Protein AF-A0A151STL1-F1 (afdb_monomer_lite)

InterPro domains:
  IPR027417 P-loop containing nucleoside triphosphate hydrolase [G3DSA:3.40.50.300] (2-167)
  IPR027417 P-loop containing nucleoside triphosphate hydrolase [SSF52540] (10-82)

Radius of gyration: 19.36 Å; chains: 1; bounding box: 41×55×45 Å

Secondary structure (DSSP, 8-state):
------TTSPPP-S-EEEEEEETTEEEEEEE-PPP---GGGHHHHHHHHHHHHHHHHHS--S-------TTSPPGGGTT--S--HHHHHHHHHHHHHHHHHHHHTTT----TT-----------TT--B-TTS-B--TTS--HHHHHHHHHHHHHHHHHHHTTS-S--HHHHHHHHH--------HHHHHHHHS--S---------

Sequence (206 aa):
MKVVTNAFEPATTSVKEVSGTIDGIMIRILDTPGLKSHMKEQAYNRKILSSVKRYMKKFPPDVILYVDRVDAQTRDLNDLPILNYEVFVAQKSYLVQQSITQAVRDLCQLSPNFMFPVALVENHPLCGKNKSGDCVLSNGLRWRSQLLALCSSLKILSDLSTVSGPQTLFDHWKHFFFQDHSQPLYHVFSSLLQSSAHLKFSANWN

Structure (mmCIF, N/CA/C/O backbone):
data_AF-A0A151STL1-F1
#
_entry.id   AF-A0A151STL1-F1
#
loop_
_atom_site.group_PDB
_atom_site.id
_atom_site.type_symbol
_atom_site.label_atom_id
_atom_site.label_alt_id
_atom_site.label_comp_id
_atom_site.label_asym_id
_atom_site.label_entity_id
_atom_site.label_seq_id
_atom_site.pdbx_PDB_ins_code
_atom_site.Cartn_x
_atom_site.Cartn_y
_atom_site.Cartn_z
_atom_site.occupancy
_atom_site.B_iso_or_equiv
_atom_site.auth_seq_id
_atom_site.auth_comp_id
_atom_site.auth_asym_id
_atom_site.auth_atom_id
_atom_site.pdbx_PDB_model_num
ATOM 1 N N . MET A 1 1 ? -8.974 -18.434 -4.856 1.00 32.41 1 MET A N 1
ATOM 2 C CA . MET A 1 1 ? -9.344 -17.654 -6.058 1.00 32.41 1 MET A CA 1
ATOM 3 C C . MET A 1 1 ? -8.337 -16.520 -6.204 1.00 32.41 1 MET A C 1
ATOM 5 O O . MET A 1 1 ? -8.239 -15.702 -5.300 1.00 32.41 1 MET A O 1
ATOM 9 N N . LYS A 1 2 ? -7.512 -16.515 -7.257 1.00 42.91 2 LYS A N 1
ATOM 10 C CA . LYS A 1 2 ? -6.578 -15.410 -7.519 1.00 42.91 2 LYS A CA 1
ATOM 11 C C . LYS A 1 2 ? -7.402 -14.273 -8.116 1.00 42.91 2 LYS A C 1
ATOM 13 O O . LYS A 1 2 ? -7.980 -14.461 -9.182 1.00 42.91 2 LYS A O 1
ATOM 18 N N . VAL A 1 3 ? -7.522 -13.146 -7.417 1.00 49.25 3 VAL A N 1
ATOM 19 C CA . VAL A 1 3 ? -8.163 -11.960 -8.000 1.00 49.25 3 VAL A CA 1
ATOM 20 C C . VAL A 1 3 ? -7.322 -11.566 -9.213 1.00 49.25 3 VAL A C 1
ATOM 22 O O . VAL A 1 3 ? -6.113 -11.368 -9.086 1.00 49.25 3 VAL A O 1
ATOM 25 N N . VAL A 1 4 ? -7.935 -11.539 -10.397 1.00 53.19 4 VAL A N 1
ATOM 26 C CA . VAL A 1 4 ? -7.275 -11.083 -11.622 1.00 53.19 4 VAL A CA 1
ATOM 27 C C . VAL A 1 4 ? -7.212 -9.563 -11.535 1.00 53.19 4 VAL A C 1
ATOM 29 O O . VAL A 1 4 ? -8.145 -8.871 -11.920 1.00 53.19 4 VAL A O 1
ATOM 32 N N . THR A 1 5 ? -6.146 -9.045 -10.930 1.00 55.50 5 THR A N 1
ATOM 33 C CA . THR A 1 5 ? -5.823 -7.619 -10.953 1.00 55.50 5 THR A CA 1
ATOM 34 C C . THR A 1 5 ? -4.729 -7.396 -11.987 1.00 55.50 5 THR A C 1
ATOM 36 O O . THR A 1 5 ? -3.713 -8.093 -12.002 1.00 55.50 5 THR A O 1
ATOM 39 N N . ASN A 1 6 ? -4.959 -6.456 -12.897 1.00 60.03 6 ASN A N 1
ATOM 40 C CA . ASN A 1 6 ? -4.014 -6.078 -13.936 1.00 60.03 6 ASN A CA 1
ATOM 41 C C . ASN A 1 6 ? -3.757 -4.568 -13.824 1.00 60.03 6 ASN A C 1
ATOM 43 O O . ASN A 1 6 ? -4.681 -3.796 -13.587 1.00 60.03 6 ASN A O 1
ATOM 47 N N . ALA A 1 7 ? -2.496 -4.156 -13.976 1.00 62.69 7 ALA A N 1
ATOM 48 C CA . ALA A 1 7 ? -2.068 -2.758 -13.893 1.00 62.69 7 ALA A CA 1
ATOM 49 C C . ALA A 1 7 ? -2.709 -1.854 -14.967 1.00 62.69 7 ALA A C 1
ATOM 51 O O . ALA A 1 7 ? -2.633 -0.634 -14.856 1.00 62.69 7 ALA A O 1
ATOM 52 N N . PHE A 1 8 ? -3.330 -2.450 -15.989 1.00 67.94 8 PHE A N 1
ATOM 53 C CA . PHE A 1 8 ? -4.018 -1.750 -17.075 1.00 67.94 8 PHE A CA 1
ATOM 54 C C . PHE A 1 8 ? -5.543 -1.672 -16.902 1.00 67.94 8 PHE A C 1
ATOM 56 O O . PHE A 1 8 ? -6.214 -1.085 -17.747 1.00 67.94 8 PHE A O 1
ATOM 63 N N . GLU A 1 9 ? -6.099 -2.248 -15.832 1.00 70.69 9 GLU A N 1
ATOM 64 C CA . GLU A 1 9 ? -7.527 -2.103 -15.535 1.00 70.69 9 GLU A CA 1
ATOM 65 C C . GLU A 1 9 ? -7.835 -0.696 -14.998 1.00 70.69 9 GLU A C 1
ATOM 67 O O . GLU A 1 9 ? -6.974 -0.065 -14.373 1.00 70.69 9 GLU A O 1
ATOM 72 N N . PRO A 1 10 ? -9.063 -0.183 -15.205 1.00 73.50 10 PRO A N 1
ATOM 73 C CA . PRO A 1 10 ? -9.468 1.109 -14.670 1.00 73.50 10 PRO A CA 1
ATOM 74 C C . PRO A 1 10 ? -9.272 1.192 -13.154 1.00 73.50 10 PRO A C 1
ATOM 76 O O . PRO A 1 10 ? -9.579 0.253 -12.417 1.00 73.50 10 PRO A O 1
ATOM 79 N N . ALA A 1 11 ? -8.810 2.353 -12.684 1.00 80.88 11 ALA A N 1
ATOM 80 C CA . ALA A 1 11 ? -8.638 2.612 -11.261 1.00 80.88 11 ALA A CA 1
ATOM 81 C C . ALA A 1 11 ? -9.946 2.406 -10.482 1.00 80.88 11 ALA A C 1
ATOM 83 O O . ALA A 1 11 ? -11.044 2.683 -10.974 1.00 80.88 11 ALA A O 1
ATOM 84 N N . THR A 1 12 ? -9.819 1.976 -9.229 1.00 84.12 12 THR A N 1
ATOM 85 C CA . THR A 1 12 ? -10.953 1.782 -8.327 1.00 84.12 12 THR A CA 1
ATOM 86 C C . THR A 1 12 ? -11.768 3.071 -8.189 1.00 84.12 12 THR A C 1
ATOM 88 O O . THR A 1 12 ? -11.247 4.125 -7.835 1.00 84.12 12 THR A O 1
ATOM 91 N N . THR A 1 13 ? -13.071 2.999 -8.480 1.00 86.00 13 THR A N 1
ATOM 92 C CA . THR A 1 13 ? -13.990 4.158 -8.494 1.00 86.00 13 THR A CA 1
ATOM 93 C C . THR A 1 13 ? -14.847 4.280 -7.234 1.00 86.00 13 THR A C 1
ATOM 95 O O . THR A 1 13 ? -15.442 5.327 -6.977 1.00 86.00 13 THR A O 1
ATOM 98 N N . SER A 1 14 ? -14.893 3.232 -6.411 1.00 87.38 14 SER A N 1
ATOM 99 C CA . SER A 1 14 ? -15.619 3.188 -5.140 1.00 87.38 14 SER A CA 1
ATOM 100 C C . SER A 1 14 ? -14.830 2.407 -4.098 1.00 87.38 14 SER A C 1
ATOM 102 O O . SER A 1 14 ? -14.102 1.488 -4.451 1.00 87.38 14 SER A O 1
ATOM 104 N N . VAL A 1 15 ? -15.024 2.712 -2.815 1.00 89.81 15 VAL A N 1
ATOM 105 C CA . VAL A 1 15 ? -14.420 1.929 -1.727 1.00 89.81 15 VAL A CA 1
ATOM 106 C C . VAL A 1 15 ? -14.958 0.493 -1.761 1.00 89.81 15 VAL A C 1
ATOM 108 O O . VAL A 1 15 ? -16.178 0.308 -1.786 1.00 89.81 15 VAL A O 1
ATOM 111 N N . LYS A 1 16 ? -14.067 -0.502 -1.781 1.00 89.25 16 LYS A N 1
ATOM 112 C CA . LYS A 1 16 ? -14.397 -1.933 -1.862 1.00 89.25 16 LYS A CA 1
ATOM 113 C C . LYS A 1 16 ? -13.639 -2.712 -0.796 1.00 89.25 16 LYS A C 1
ATOM 115 O O . LYS A 1 16 ? -12.459 -2.480 -0.574 1.00 89.25 16 LYS A O 1
ATOM 120 N N . GLU A 1 17 ? -14.314 -3.662 -0.168 1.00 89.19 17 GLU A N 1
ATOM 121 C CA . GLU A 1 17 ? -13.669 -4.646 0.697 1.00 89.19 17 GLU A CA 1
ATOM 122 C C . GLU A 1 17 ? -13.327 -5.889 -0.131 1.00 89.19 17 GLU A C 1
ATOM 124 O O . GLU A 1 17 ? -14.179 -6.424 -0.842 1.00 89.19 17 GLU A O 1
ATOM 129 N N . VAL A 1 18 ? -12.082 -6.344 -0.034 1.00 89.19 18 VAL A N 1
ATOM 130 C CA . VAL A 1 18 ? -11.604 -7.596 -0.621 1.00 89.19 18 VAL A CA 1
ATOM 131 C C . VAL A 1 18 ? -11.055 -8.454 0.504 1.00 89.19 18 VAL A C 1
ATOM 133 O O . VAL A 1 18 ? -10.194 -8.013 1.260 1.00 89.19 18 VAL A O 1
ATOM 136 N N . SER A 1 19 ? -11.536 -9.685 0.617 1.00 89.94 19 SER A N 1
ATOM 137 C CA . SER A 1 19 ? -11.092 -10.630 1.635 1.00 89.94 19 SER A CA 1
ATOM 138 C C . SER A 1 19 ? -10.542 -11.905 1.005 1.00 89.94 19 SER A C 1
ATOM 140 O O . SER A 1 19 ? -10.922 -12.299 -0.100 1.00 89.94 19 SER A O 1
ATOM 142 N N . GLY A 1 20 ? -9.604 -12.545 1.693 1.00 88.31 20 GLY A N 1
ATOM 143 C CA . GLY A 1 20 ? -9.008 -13.802 1.262 1.00 88.31 20 GLY A CA 1
ATOM 144 C C . GLY A 1 20 ? -8.118 -14.398 2.340 1.00 88.31 20 GLY A C 1
ATOM 145 O O . GLY A 1 20 ? -7.807 -13.741 3.327 1.00 88.31 20 GLY A O 1
ATOM 146 N N . THR A 1 21 ? -7.697 -15.642 2.141 1.00 86.00 21 THR A N 1
ATOM 147 C CA . THR A 1 21 ? -6.810 -16.343 3.074 1.00 86.00 21 THR A CA 1
ATOM 148 C C . THR A 1 21 ? -5.481 -16.640 2.391 1.00 86.00 21 THR A C 1
ATOM 150 O O . THR A 1 21 ? -5.470 -17.177 1.282 1.00 86.00 21 THR A O 1
ATOM 153 N N . ILE A 1 22 ? -4.371 -16.298 3.044 1.00 79.38 22 ILE A N 1
ATOM 154 C CA . ILE A 1 22 ? -3.001 -16.613 2.614 1.00 79.38 22 ILE A CA 1
ATOM 155 C C . ILE A 1 22 ? -2.345 -17.398 3.746 1.00 79.38 22 ILE A C 1
ATOM 157 O O . ILE A 1 22 ? -2.282 -16.898 4.862 1.00 79.38 22 ILE A O 1
ATOM 161 N N . ASP A 1 23 ? -1.909 -18.631 3.483 1.00 74.38 23 ASP A N 1
ATOM 162 C CA . ASP A 1 23 ? -1.238 -19.500 4.466 1.00 74.38 23 ASP A CA 1
ATOM 163 C C . ASP A 1 23 ? -1.989 -19.621 5.810 1.00 74.38 23 ASP A C 1
ATOM 165 O O . ASP A 1 23 ? -1.409 -19.567 6.891 1.00 74.38 23 ASP A O 1
ATOM 169 N N . GLY A 1 24 ? -3.322 -19.743 5.742 1.00 79.06 24 GLY A N 1
ATOM 170 C CA . GLY A 1 24 ? -4.205 -19.825 6.915 1.00 79.06 24 GLY A CA 1
ATOM 171 C C . GLY A 1 24 ? -4.537 -18.478 7.573 1.00 79.06 24 GLY A C 1
ATOM 172 O O . GLY A 1 24 ? -5.367 -18.430 8.477 1.00 79.06 24 GLY A O 1
ATOM 173 N N . ILE A 1 25 ? -3.957 -17.376 7.098 1.00 76.75 25 ILE A N 1
ATOM 174 C CA . ILE A 1 25 ? -4.180 -16.023 7.613 1.00 76.75 25 ILE A CA 1
ATOM 175 C C . ILE A 1 25 ? -5.284 -15.352 6.802 1.00 76.75 25 ILE A C 1
ATOM 177 O O . ILE A 1 25 ? -5.132 -15.130 5.601 1.00 76.75 25 ILE A O 1
ATOM 181 N N . MET A 1 26 ? -6.391 -15.001 7.458 1.00 86.12 26 MET A N 1
ATOM 182 C CA . MET A 1 26 ? -7.442 -14.192 6.842 1.00 86.12 26 MET A CA 1
ATOM 183 C C . MET A 1 26 ? -6.971 -12.740 6.714 1.00 86.12 26 MET A C 1
ATOM 185 O O . MET A 1 26 ? -6.663 -12.080 7.705 1.00 86.12 26 MET A O 1
ATOM 189 N N . ILE A 1 27 ? -6.970 -12.233 5.488 1.00 89.31 27 ILE A N 1
ATOM 190 C CA . ILE A 1 27 ? -6.612 -10.863 5.142 1.00 89.31 27 ILE A CA 1
ATOM 191 C C . ILE A 1 27 ? -7.845 -10.173 4.576 1.00 89.31 27 ILE A C 1
ATOM 193 O O . ILE A 1 27 ? -8.551 -10.719 3.726 1.00 89.31 27 ILE A O 1
ATOM 197 N N . ARG A 1 28 ? -8.089 -8.949 5.042 1.00 90.75 28 ARG A N 1
ATOM 198 C CA . ARG A 1 28 ? -9.106 -8.044 4.507 1.00 90.75 28 ARG A CA 1
ATOM 199 C C . ARG A 1 28 ? -8.425 -6.754 4.081 1.00 90.75 28 ARG A C 1
ATOM 201 O O . ARG A 1 28 ? -7.688 -6.159 4.860 1.00 90.75 28 ARG A O 1
ATOM 208 N N . ILE A 1 29 ? -8.662 -6.347 2.845 1.00 91.44 29 ILE A N 1
ATOM 209 C CA . ILE A 1 29 ? -8.113 -5.144 2.231 1.00 91.44 29 ILE A CA 1
ATOM 210 C C . ILE A 1 29 ? -9.283 -4.228 1.906 1.00 91.44 29 ILE A C 1
ATOM 212 O O . ILE A 1 29 ? -10.219 -4.623 1.211 1.00 91.44 29 ILE A O 1
ATOM 216 N N . LEU A 1 30 ? -9.215 -2.997 2.402 1.00 92.00 30 LEU A N 1
ATOM 217 C CA . LEU A 1 30 ? -10.102 -1.929 1.972 1.00 92.00 30 LEU A CA 1
ATOM 218 C C . LEU A 1 30 ? -9.436 -1.203 0.802 1.00 92.00 30 LEU A C 1
ATOM 220 O O . LEU A 1 30 ? -8.559 -0.368 1.005 1.00 92.00 30 LEU A O 1
ATOM 224 N N . ASP A 1 31 ? -9.836 -1.545 -0.416 1.00 91.12 31 ASP A N 1
ATOM 225 C CA . ASP A 1 31 ? -9.381 -0.861 -1.619 1.00 91.12 31 ASP A CA 1
ATOM 226 C C . ASP A 1 31 ? -10.156 0.451 -1.805 1.00 91.12 31 ASP A C 1
ATOM 228 O O . ASP A 1 31 ? -11.375 0.516 -1.596 1.00 91.12 31 ASP A O 1
ATOM 232 N N . THR A 1 32 ? -9.451 1.522 -2.166 1.00 92.50 32 THR A N 1
ATOM 233 C CA . THR A 1 32 ? -9.999 2.884 -2.180 1.00 92.50 32 THR A CA 1
ATOM 234 C C . THR A 1 32 ? -9.652 3.617 -3.471 1.00 92.50 32 THR A C 1
ATOM 236 O O . THR A 1 32 ? -8.552 3.448 -3.995 1.00 92.50 32 THR A O 1
ATOM 239 N N . PRO A 1 33 ? -10.550 4.479 -3.981 1.00 92.75 33 PRO A N 1
ATOM 240 C CA . PRO A 1 33 ? -10.209 5.378 -5.074 1.00 92.75 33 PRO A CA 1
ATOM 241 C C . PRO A 1 33 ? -9.069 6.317 -4.699 1.00 92.75 33 PRO A C 1
ATOM 243 O O . PRO A 1 33 ? -9.032 6.842 -3.584 1.00 92.75 33 PRO A O 1
ATOM 246 N N . GLY A 1 34 ? -8.197 6.597 -5.667 1.00 89.81 34 GLY A N 1
ATOM 247 C CA . GLY A 1 34 ? -7.134 7.580 -5.501 1.00 89.81 34 GLY A CA 1
ATOM 248 C C . GLY A 1 34 ? -7.687 8.959 -5.134 1.00 89.81 34 GLY A C 1
ATOM 249 O O . GLY A 1 34 ? -8.682 9.428 -5.702 1.00 89.81 34 GLY A O 1
ATOM 250 N N . LEU A 1 35 ? -7.024 9.614 -4.182 1.00 90.94 35 LEU A N 1
ATOM 251 C CA . LEU A 1 35 ? -7.249 11.025 -3.890 1.00 90.94 35 LEU A CA 1
ATOM 252 C C . LEU A 1 35 ? -6.628 11.880 -4.992 1.00 90.94 35 LEU A C 1
ATOM 254 O O . LEU A 1 35 ? -5.612 11.520 -5.585 1.00 90.94 35 LEU A O 1
ATOM 258 N N . LYS A 1 36 ? -7.236 13.032 -5.256 1.00 89.75 36 LYS A N 1
ATOM 259 C CA . LYS A 1 36 ? -6.784 13.945 -6.303 1.00 89.75 36 LYS A CA 1
ATOM 260 C C . LYS A 1 36 ? -6.056 15.150 -5.719 1.00 89.75 36 LYS A C 1
ATOM 262 O O . LYS A 1 36 ? -6.428 15.646 -4.660 1.00 89.75 36 LYS A O 1
ATOM 267 N N . SER A 1 37 ? -5.027 15.639 -6.404 1.00 82.12 37 SER A N 1
ATOM 268 C CA . SER A 1 37 ? -4.162 16.717 -5.902 1.00 82.12 37 SER A CA 1
ATOM 269 C C . SER A 1 37 ? -4.735 18.127 -6.098 1.00 82.12 37 SER A C 1
ATOM 271 O O . SER A 1 37 ? -4.319 19.060 -5.415 1.00 82.12 37 SER A O 1
ATOM 273 N N . HIS A 1 38 ? -5.693 18.312 -7.012 1.00 80.69 38 HIS A N 1
ATOM 274 C CA . HIS A 1 38 ? -6.209 19.637 -7.350 1.00 80.69 38 HIS A CA 1
ATOM 275 C C . HIS A 1 38 ? -7.183 20.187 -6.300 1.00 80.69 38 HIS A C 1
ATOM 277 O O . HIS A 1 38 ? -8.149 19.533 -5.910 1.00 80.69 38 HIS A O 1
ATOM 283 N N . MET A 1 39 ? -7.007 21.463 -5.937 1.00 73.12 39 MET A N 1
ATOM 284 C CA . MET A 1 39 ? -7.886 22.177 -4.995 1.00 73.12 39 MET A CA 1
ATOM 285 C C . MET A 1 39 ? -9.361 22.179 -5.426 1.00 73.12 39 MET A C 1
ATOM 287 O O . MET A 1 39 ? -10.255 22.063 -4.591 1.00 73.12 39 MET A O 1
ATOM 291 N N . LYS A 1 40 ? -9.633 22.227 -6.738 1.00 79.12 40 LYS A N 1
ATOM 292 C CA . LYS A 1 40 ? -11.001 22.169 -7.288 1.00 79.12 40 LYS A CA 1
ATOM 293 C C . LYS A 1 40 ? -11.690 20.815 -7.067 1.00 79.12 40 LYS A C 1
ATOM 295 O O . LYS A 1 40 ? -12.906 20.720 -7.185 1.00 79.12 40 LYS A O 1
ATOM 300 N N . GLU A 1 41 ? -10.940 19.776 -6.711 1.00 88.75 41 GLU A N 1
ATOM 301 C CA . GLU A 1 41 ? -11.443 18.414 -6.513 1.00 88.75 41 GLU A CA 1
ATOM 302 C C . GLU A 1 41 ? -11.589 18.055 -5.027 1.00 88.75 41 GLU A C 1
ATOM 304 O O . GLU A 1 41 ? -11.860 16.907 -4.670 1.00 88.75 41 GLU A O 1
ATOM 309 N N . GLN A 1 42 ? -11.488 19.042 -4.132 1.00 89.12 42 GLN A N 1
ATOM 310 C CA . GLN A 1 42 ? -11.615 18.814 -2.694 1.00 89.12 42 GLN A CA 1
ATOM 311 C C . GLN A 1 42 ? -12.975 18.204 -2.315 1.00 89.12 42 GLN A C 1
ATOM 313 O O . GLN A 1 42 ? -13.037 17.365 -1.418 1.00 89.12 42 GLN A O 1
ATOM 318 N N . ALA A 1 43 ? -14.058 18.563 -3.014 1.00 92.56 43 ALA A N 1
ATOM 319 C CA . ALA A 1 43 ? -15.376 17.958 -2.803 1.00 92.56 43 ALA A CA 1
ATOM 320 C C . ALA A 1 43 ? -15.377 16.450 -3.115 1.00 92.56 43 ALA A C 1
ATOM 322 O O . ALA A 1 43 ? -15.931 15.658 -2.348 1.00 92.56 43 ALA A O 1
ATOM 323 N N . TYR A 1 44 ? -14.698 16.044 -4.194 1.00 92.44 44 TYR A N 1
ATOM 324 C CA . TYR A 1 44 ? -14.501 14.637 -4.541 1.00 92.44 44 TYR A CA 1
ATOM 325 C C . TYR A 1 44 ? -13.706 13.918 -3.443 1.00 92.44 44 TYR A C 1
ATOM 327 O O . TYR A 1 44 ? -14.185 12.924 -2.896 1.00 92.44 44 TYR A O 1
ATOM 335 N N . ASN A 1 45 ? -12.561 14.470 -3.029 1.00 92.62 45 ASN A N 1
ATOM 336 C CA . ASN A 1 45 ? -11.735 13.878 -1.971 1.00 92.62 45 ASN A CA 1
ATOM 337 C C . ASN A 1 45 ? -12.498 13.736 -0.650 1.00 92.62 45 ASN A C 1
ATOM 339 O O . ASN A 1 45 ? -12.446 12.684 -0.017 1.00 92.62 45 ASN A O 1
ATOM 343 N N . ARG A 1 46 ? -13.264 14.758 -0.244 1.00 93.25 46 ARG A N 1
ATOM 344 C CA . ARG A 1 46 ? -14.096 14.707 0.970 1.00 93.25 46 ARG A CA 1
ATOM 345 C C . ARG A 1 46 ? -15.134 13.591 0.902 1.00 93.25 46 ARG A C 1
ATOM 347 O O . ARG A 1 46 ? -15.356 12.916 1.908 1.00 93.25 46 ARG A O 1
ATOM 354 N N . LYS A 1 47 ? -15.748 13.366 -0.265 1.00 93.94 47 LYS A N 1
ATOM 355 C CA . LYS A 1 47 ? -16.696 12.263 -0.474 1.00 93.94 47 LYS A CA 1
ATOM 356 C C . LYS A 1 47 ? -16.012 10.903 -0.314 1.00 93.94 47 LYS A C 1
ATOM 358 O O . LYS A 1 47 ? -16.539 10.055 0.406 1.00 93.94 47 LYS A O 1
ATOM 363 N N . ILE A 1 48 ? -14.836 10.715 -0.919 1.00 93.50 48 ILE A N 1
ATOM 364 C CA . ILE A 1 48 ? -14.052 9.476 -0.785 1.00 93.50 48 ILE A CA 1
ATOM 365 C C . ILE A 1 48 ? -13.655 9.241 0.676 1.00 93.50 48 ILE A C 1
ATOM 367 O O . ILE A 1 48 ? -14.002 8.204 1.238 1.00 93.50 48 ILE A O 1
ATOM 371 N N . LEU A 1 49 ? -13.035 10.226 1.329 1.00 93.25 49 LEU A N 1
ATOM 372 C CA . LEU A 1 49 ? -12.606 10.131 2.729 1.00 93.25 49 LEU A CA 1
ATOM 373 C C . LEU A 1 49 ? -13.777 9.859 3.686 1.00 93.25 49 LEU A C 1
ATOM 375 O O . LEU A 1 49 ? -13.641 9.074 4.622 1.00 93.25 49 LEU A O 1
ATOM 379 N N . SER A 1 50 ? -14.952 10.444 3.435 1.00 93.00 50 SER A N 1
ATOM 380 C CA . SER A 1 50 ? -16.160 10.169 4.229 1.00 93.00 50 SER A CA 1
ATOM 381 C C . SER A 1 50 ? -16.642 8.723 4.071 1.00 93.00 50 SER A C 1
ATOM 383 O O . SER A 1 50 ? -17.088 8.112 5.045 1.00 93.00 50 SER A O 1
ATOM 385 N N . SER A 1 51 ? -16.537 8.160 2.862 1.00 93.19 51 SER A N 1
ATOM 386 C CA . SER A 1 51 ? -16.827 6.746 2.606 1.00 93.19 51 SER A CA 1
ATOM 387 C C . SER A 1 51 ? -15.828 5.846 3.328 1.00 93.19 51 SER A C 1
ATOM 389 O O . SER A 1 51 ? -16.242 4.948 4.058 1.00 93.19 51 SER A O 1
ATOM 391 N N . VAL A 1 52 ? -14.527 6.119 3.194 1.00 91.81 52 VAL A N 1
ATOM 392 C CA . VAL A 1 52 ? -13.458 5.369 3.875 1.00 91.81 52 VAL A CA 1
ATOM 393 C C . VAL A 1 52 ? -13.671 5.381 5.388 1.00 91.81 52 VAL A C 1
ATOM 395 O O . VAL A 1 52 ? -13.724 4.320 6.004 1.00 91.81 52 VAL A O 1
ATOM 398 N N . LYS A 1 53 ? -13.932 6.552 5.983 1.00 90.31 53 LYS A N 1
ATOM 399 C CA . LYS A 1 53 ? -14.212 6.688 7.421 1.00 90.31 53 LYS A CA 1
ATOM 400 C C . LYS A 1 53 ? -15.398 5.831 7.875 1.00 90.31 53 LYS A C 1
ATOM 402 O O . LYS A 1 53 ? -15.368 5.280 8.970 1.00 90.31 53 LYS A O 1
ATOM 407 N N . ARG A 1 54 ? -16.451 5.704 7.058 1.00 90.69 54 ARG A N 1
ATOM 408 C CA . ARG A 1 54 ? -17.607 4.846 7.372 1.00 90.69 54 ARG A CA 1
ATOM 409 C C . ARG A 1 54 ? -17.219 3.368 7.418 1.00 90.69 54 ARG A C 1
ATOM 411 O O . ARG A 1 54 ? -17.660 2.671 8.326 1.00 90.69 54 ARG A O 1
ATOM 418 N N . TYR A 1 55 ? -16.39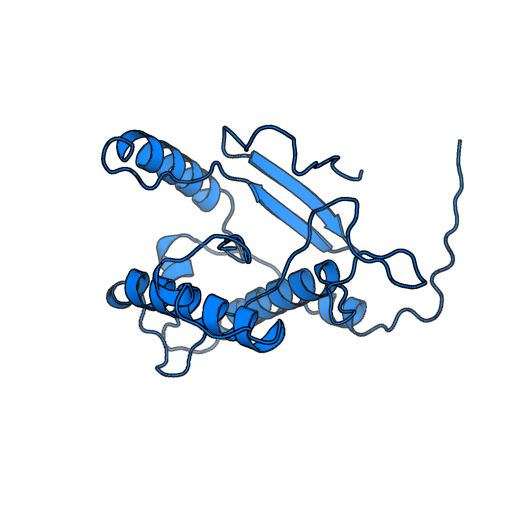7 2.911 6.475 1.00 87.69 55 TYR A N 1
ATOM 419 C CA . TYR A 1 55 ? -15.881 1.540 6.479 1.00 87.69 55 TYR A CA 1
ATOM 420 C C . TYR A 1 55 ? -14.956 1.289 7.667 1.00 87.69 55 TYR A C 1
ATOM 422 O O . TYR A 1 55 ? -15.161 0.309 8.371 1.00 87.69 55 TYR A O 1
ATOM 430 N N . MET A 1 56 ? -14.027 2.207 7.951 1.00 86.38 56 MET A N 1
ATOM 431 C CA . MET A 1 56 ? -13.108 2.092 9.092 1.00 86.38 56 MET A CA 1
ATOM 432 C C . MET A 1 56 ? -13.837 1.991 10.438 1.00 86.38 56 MET A C 1
ATOM 434 O O . MET A 1 56 ? -13.384 1.278 11.322 1.00 86.38 56 MET A O 1
ATOM 438 N N . LYS A 1 57 ? -14.996 2.652 10.587 1.00 84.81 57 LYS A N 1
ATOM 439 C CA . LYS A 1 57 ? -15.843 2.509 11.785 1.00 84.81 57 LYS A CA 1
ATOM 440 C C . LYS A 1 57 ? -16.444 1.111 11.938 1.00 84.81 57 LYS A C 1
ATOM 442 O O . LYS A 1 57 ? -16.636 0.657 13.057 1.00 84.81 57 LYS A O 1
ATOM 447 N N . LYS A 1 58 ? -16.809 0.462 10.828 1.00 84.00 58 LYS A N 1
ATOM 448 C CA . LYS A 1 58 ? -17.380 -0.894 10.836 1.00 84.00 58 LYS A CA 1
ATOM 449 C C . LYS A 1 58 ? -16.288 -1.952 10.988 1.00 84.00 58 LYS A C 1
ATOM 451 O O . LYS A 1 58 ? -16.496 -2.964 11.647 1.00 84.00 58 LYS A O 1
ATOM 456 N N . PHE A 1 59 ? -15.149 -1.713 10.352 1.00 78.94 59 PHE A N 1
ATOM 457 C CA . PHE A 1 59 ? -14.003 -2.604 10.327 1.00 78.94 59 PHE A CA 1
ATOM 458 C C . PHE A 1 59 ? -12.737 -1.794 10.592 1.00 78.94 59 PHE A C 1
ATOM 460 O O . PHE A 1 59 ? -12.183 -1.225 9.650 1.00 78.94 59 PHE A O 1
ATOM 467 N N . PRO A 1 60 ? -12.293 -1.739 11.855 1.00 82.81 60 PRO A N 1
ATOM 468 C CA . PRO A 1 60 ? -11.013 -1.166 12.235 1.00 82.81 60 PRO A CA 1
ATOM 469 C C . PRO A 1 60 ? -9.822 -1.683 11.403 1.00 82.81 60 PRO A C 1
ATOM 471 O O . PRO A 1 60 ? -9.538 -2.879 11.491 1.00 82.81 60 PRO A O 1
ATOM 474 N N . PRO A 1 61 ? -9.114 -0.870 10.581 1.00 86.69 61 PRO A N 1
ATOM 475 C CA . PRO A 1 61 ? -7.867 -1.326 9.976 1.00 86.69 61 PRO A CA 1
ATOM 476 C C . PRO A 1 61 ? -6.761 -1.585 10.997 1.00 86.69 61 PRO A C 1
ATOM 478 O O . PRO A 1 61 ? -6.415 -0.718 11.791 1.00 86.69 61 PRO A O 1
ATOM 481 N N . ASP A 1 62 ? -6.132 -2.752 10.873 1.00 86.00 62 ASP A N 1
ATOM 482 C CA . ASP A 1 62 ? -4.911 -3.094 11.607 1.00 86.00 62 ASP A CA 1
ATOM 483 C C . ASP A 1 62 ? -3.687 -2.308 11.097 1.00 86.00 62 ASP A C 1
ATOM 485 O O . ASP A 1 62 ? -2.795 -1.943 11.858 1.00 86.00 62 ASP A O 1
ATOM 489 N N . VAL A 1 63 ? -3.626 -2.072 9.782 1.00 88.62 63 VAL A N 1
ATOM 490 C CA . VAL A 1 63 ? -2.515 -1.410 9.086 1.00 88.62 63 VAL A CA 1
ATOM 491 C C . VAL A 1 63 ? -3.084 -0.513 7.989 1.00 88.62 63 VAL A C 1
ATOM 493 O O . VAL A 1 63 ? -4.016 -0.900 7.283 1.00 88.62 63 VAL A O 1
ATOM 496 N N . ILE A 1 64 ? -2.502 0.675 7.819 1.00 90.38 64 ILE A N 1
ATOM 497 C CA . ILE A 1 64 ? -2.792 1.579 6.701 1.00 90.38 64 ILE A CA 1
ATOM 498 C C . ILE A 1 64 ? -1.588 1.581 5.763 1.00 90.38 64 ILE A C 1
ATOM 500 O O . ILE A 1 64 ? -0.463 1.831 6.192 1.00 90.38 64 ILE A O 1
ATOM 504 N N . LEU A 1 65 ? -1.830 1.317 4.480 1.00 93.31 65 LEU A N 1
ATOM 505 C CA . LEU A 1 65 ? -0.806 1.356 3.443 1.00 93.31 65 LEU A CA 1
ATOM 506 C C . LEU A 1 65 ? -0.919 2.668 2.668 1.00 93.31 65 LEU A C 1
ATOM 508 O O . LEU A 1 65 ? -1.914 2.908 1.986 1.00 93.31 65 LEU A O 1
ATOM 512 N N . TYR A 1 66 ? 0.113 3.502 2.760 1.00 92.25 66 TYR A N 1
ATOM 513 C CA . TYR A 1 66 ? 0.314 4.600 1.822 1.00 92.25 66 TYR A CA 1
ATOM 514 C C . TYR A 1 66 ? 1.095 4.071 0.617 1.00 92.25 66 TYR A C 1
ATOM 516 O O . TYR A 1 66 ? 2.146 3.453 0.788 1.00 92.25 66 TYR A O 1
ATOM 524 N N . VAL A 1 67 ? 0.575 4.285 -0.590 1.00 92.56 67 VAL A N 1
ATOM 525 C CA . VAL A 1 67 ? 1.163 3.761 -1.828 1.00 92.56 67 VAL A CA 1
ATOM 526 C C . VAL A 1 67 ? 1.544 4.921 -2.730 1.00 92.56 67 VAL A C 1
ATOM 528 O O . VAL A 1 67 ? 0.708 5.768 -3.038 1.00 92.56 67 VAL A O 1
ATOM 531 N N . ASP A 1 68 ? 2.792 4.915 -3.186 1.00 90.75 68 ASP A N 1
ATOM 532 C CA . ASP A 1 68 ? 3.300 5.847 -4.185 1.00 90.75 68 ASP A CA 1
ATOM 533 C C . ASP A 1 68 ? 4.155 5.095 -5.214 1.00 90.75 68 ASP A C 1
ATOM 535 O O . ASP A 1 68 ? 4.649 3.989 -4.970 1.00 90.75 68 ASP A O 1
ATOM 539 N N . ARG A 1 69 ? 4.305 5.681 -6.396 1.00 90.00 69 ARG A N 1
ATOM 540 C CA . ARG A 1 69 ? 5.077 5.122 -7.499 1.00 90.00 69 ARG A CA 1
ATOM 541 C C . ARG A 1 69 ? 6.551 5.439 -7.329 1.00 90.00 69 ARG A C 1
ATOM 543 O O . ARG A 1 69 ? 6.939 6.604 -7.330 1.00 90.00 69 ARG A O 1
ATOM 550 N N . VAL A 1 70 ? 7.394 4.408 -7.315 1.00 87.88 70 VAL A N 1
ATOM 551 C CA . VAL A 1 70 ? 8.860 4.556 -7.255 1.00 87.88 70 VAL A CA 1
ATOM 552 C C . VAL A 1 70 ? 9.439 5.307 -8.460 1.00 87.88 70 VAL A C 1
ATOM 554 O O . VAL A 1 70 ? 10.455 5.978 -8.337 1.00 87.88 70 VAL A O 1
ATOM 557 N N . ASP A 1 71 ? 8.753 5.316 -9.597 1.00 85.50 71 ASP A N 1
ATOM 558 C CA . ASP A 1 71 ? 9.175 5.959 -10.846 1.00 85.50 71 ASP A CA 1
ATOM 559 C C . ASP A 1 71 ? 8.466 7.295 -11.140 1.00 85.50 71 ASP A C 1
ATOM 561 O O . ASP A 1 71 ? 8.743 7.934 -12.152 1.00 85.50 71 ASP A O 1
ATOM 565 N N . ALA A 1 72 ? 7.576 7.766 -10.255 1.00 81.69 72 ALA A N 1
ATOM 566 C CA . ALA A 1 72 ? 7.018 9.114 -10.372 1.00 81.69 72 ALA A CA 1
ATOM 567 C C . ALA A 1 72 ? 8.125 10.183 -10.314 1.00 81.69 72 ALA A C 1
ATOM 569 O O . ALA A 1 72 ? 8.931 10.198 -9.380 1.00 81.69 72 ALA A O 1
ATOM 570 N N . GLN A 1 73 ? 8.152 11.088 -11.294 1.00 66.31 73 GLN A N 1
ATOM 571 C CA . GLN A 1 73 ? 9.097 12.202 -11.307 1.00 66.31 73 GLN A CA 1
ATOM 572 C C . GLN A 1 73 ? 8.775 13.179 -10.174 1.00 66.31 73 GLN A C 1
ATOM 574 O O . GLN A 1 73 ? 7.709 13.795 -10.146 1.00 66.31 73 GLN A O 1
ATOM 579 N N . THR A 1 74 ? 9.718 13.348 -9.257 1.00 63.19 74 THR A N 1
ATOM 580 C CA . THR A 1 74 ? 9.704 14.406 -8.247 1.00 63.19 74 THR A CA 1
ATOM 581 C C . THR A 1 74 ? 10.688 15.478 -8.682 1.00 63.19 74 THR A C 1
ATOM 583 O O . THR A 1 74 ? 11.842 15.164 -8.965 1.00 63.19 74 THR A O 1
ATOM 586 N N . ARG A 1 75 ? 10.239 16.740 -8.731 1.00 61.28 75 ARG A N 1
ATOM 587 C CA . ARG A 1 75 ? 11.060 17.880 -9.181 1.00 61.28 75 ARG A CA 1
ATOM 588 C C . ARG A 1 75 ? 12.406 17.963 -8.451 1.00 61.28 75 ARG A C 1
ATOM 590 O O . ARG A 1 75 ? 13.393 18.311 -9.080 1.00 61.28 75 ARG A O 1
ATOM 597 N N . ASP A 1 76 ? 12.439 17.535 -7.191 1.00 60.84 76 ASP A N 1
ATOM 598 C CA . ASP A 1 76 ? 13.613 17.591 -6.313 1.00 60.84 76 ASP A CA 1
ATOM 599 C C . ASP A 1 76 ? 14.675 16.508 -6.591 1.00 60.84 76 ASP A C 1
ATOM 601 O O . ASP A 1 76 ? 15.790 16.610 -6.090 1.00 60.84 76 ASP A O 1
ATOM 605 N N . LEU A 1 77 ? 14.360 15.465 -7.378 1.00 59.84 77 LEU A N 1
ATOM 606 C CA . LEU A 1 77 ? 15.316 14.401 -7.739 1.00 59.84 77 LEU A CA 1
ATOM 607 C C . LEU A 1 77 ? 15.883 14.557 -9.163 1.00 59.84 77 LEU A C 1
ATOM 609 O O . LEU A 1 77 ? 16.744 13.776 -9.561 1.00 59.84 77 LEU A O 1
ATOM 613 N N . ASN A 1 78 ? 15.405 15.538 -9.937 1.00 58.84 78 ASN A N 1
ATOM 614 C CA . ASN A 1 78 ? 15.789 15.712 -11.343 1.00 58.84 78 ASN A CA 1
ATOM 615 C C . ASN A 1 78 ? 17.235 16.206 -11.531 1.00 58.84 78 ASN A C 1
ATOM 617 O O . ASN A 1 78 ? 17.787 16.037 -12.614 1.00 58.84 78 ASN A O 1
ATOM 621 N N . ASP A 1 79 ? 17.847 16.763 -10.483 1.00 59.31 79 ASP A N 1
ATOM 622 C CA . ASP A 1 79 ? 19.215 17.300 -10.505 1.00 59.31 79 ASP A CA 1
ATOM 623 C C . ASP A 1 79 ? 20.262 16.309 -9.962 1.00 59.31 79 ASP A C 1
ATOM 625 O O . ASP A 1 79 ? 21.424 16.663 -9.747 1.00 59.31 79 ASP A O 1
ATOM 629 N N . LEU A 1 80 ? 19.868 15.057 -9.707 1.00 59.84 80 LEU A N 1
ATOM 630 C CA . LEU A 1 80 ? 20.772 14.050 -9.162 1.00 59.84 80 LEU A CA 1
ATOM 631 C C . LEU A 1 80 ? 21.568 13.341 -10.272 1.00 59.84 80 LEU A C 1
ATOM 633 O O . LEU A 1 80 ? 21.019 13.036 -11.333 1.00 59.84 80 LEU A O 1
ATOM 637 N N . PRO A 1 81 ? 22.859 13.032 -10.033 1.00 61.91 81 PRO A N 1
ATOM 638 C CA . PRO A 1 81 ? 23.665 12.222 -10.946 1.00 61.91 81 PRO A CA 1
ATOM 639 C C . PRO A 1 81 ? 23.042 10.832 -11.149 1.00 61.91 81 PRO A C 1
ATOM 641 O O . PRO A 1 81 ? 22.132 10.445 -10.426 1.00 61.91 81 PRO A O 1
ATOM 644 N N . ILE A 1 82 ? 23.539 10.048 -12.112 1.00 62.25 82 ILE A N 1
ATOM 645 C CA . ILE A 1 82 ? 23.106 8.652 -12.306 1.00 62.25 82 ILE A CA 1
ATOM 646 C C . ILE A 1 82 ? 23.358 7.872 -11.004 1.00 62.25 82 ILE A C 1
ATOM 648 O O . ILE A 1 82 ? 24.482 7.462 -10.716 1.00 62.25 82 ILE A O 1
ATOM 652 N N . LEU A 1 83 ? 22.317 7.712 -10.188 1.00 69.56 83 LEU A N 1
ATOM 653 C CA . LEU A 1 83 ? 22.379 7.007 -8.915 1.00 69.56 83 LEU A CA 1
ATOM 654 C C . LEU A 1 83 ? 22.192 5.510 -9.141 1.00 69.56 83 LEU A C 1
ATOM 656 O O . LEU A 1 83 ? 21.443 5.084 -10.023 1.00 69.56 83 LEU A O 1
ATOM 660 N N . ASN A 1 84 ? 22.840 4.698 -8.302 1.00 83.94 84 ASN A N 1
ATOM 661 C CA . ASN A 1 84 ? 22.482 3.288 -8.232 1.00 83.94 84 ASN A CA 1
ATOM 662 C C . ASN A 1 84 ? 21.014 3.158 -7.759 1.00 83.94 84 ASN A C 1
ATOM 664 O O . ASN A 1 84 ? 20.473 4.044 -7.088 1.00 83.94 84 ASN A O 1
ATOM 668 N N . TYR A 1 85 ? 20.367 2.046 -8.110 1.00 83.94 85 TYR A N 1
ATOM 669 C CA . TYR A 1 85 ? 18.954 1.819 -7.792 1.00 83.94 85 TYR A CA 1
ATOM 670 C C . TYR A 1 85 ? 18.650 1.912 -6.286 1.00 83.94 85 TYR A C 1
ATOM 672 O O . TYR A 1 85 ? 17.615 2.448 -5.899 1.00 83.94 85 TYR A O 1
ATOM 680 N N . GLU A 1 86 ? 19.552 1.428 -5.431 1.00 84.44 86 GLU A N 1
ATOM 681 C CA . GLU A 1 86 ? 19.360 1.416 -3.977 1.00 84.44 86 GLU A CA 1
ATOM 682 C C . GLU A 1 86 ? 19.372 2.826 -3.378 1.00 84.44 86 GLU A C 1
ATOM 684 O O . GLU A 1 86 ? 18.506 3.159 -2.572 1.00 84.44 86 GLU A O 1
ATOM 689 N N . VAL A 1 87 ? 20.303 3.678 -3.810 1.00 86.12 87 VAL A N 1
ATOM 690 C CA . VAL A 1 87 ? 20.409 5.075 -3.376 1.00 86.12 87 VAL A CA 1
ATOM 691 C C . VAL A 1 87 ? 19.203 5.868 -3.868 1.00 86.12 87 VAL A C 1
ATOM 693 O O . VAL A 1 87 ? 18.621 6.624 -3.092 1.00 86.12 87 VAL A O 1
ATOM 696 N N . PHE A 1 88 ? 18.774 5.645 -5.114 1.00 86.81 88 PHE A N 1
ATOM 697 C CA . PHE A 1 88 ? 17.556 6.255 -5.649 1.00 86.81 88 PHE A CA 1
ATOM 698 C C . PHE A 1 88 ? 16.321 5.882 -4.815 1.00 86.81 88 PHE A C 1
ATOM 700 O O . PHE A 1 88 ? 15.565 6.757 -4.387 1.00 86.81 88 PHE A O 1
ATOM 707 N N . VAL A 1 89 ? 16.136 4.589 -4.527 1.00 87.75 89 VAL A N 1
ATOM 708 C CA . VAL A 1 89 ? 15.035 4.113 -3.680 1.00 87.75 89 VAL A CA 1
ATOM 709 C C . VAL A 1 89 ? 15.116 4.717 -2.281 1.00 87.75 89 VAL A C 1
ATOM 711 O O . VAL A 1 89 ? 14.092 5.167 -1.766 1.00 87.75 89 VAL A O 1
ATOM 714 N N . ALA A 1 90 ? 16.297 4.739 -1.663 1.00 87.88 90 ALA A N 1
ATOM 715 C CA . ALA A 1 90 ? 16.484 5.262 -0.314 1.00 87.88 90 ALA A CA 1
ATOM 716 C C . ALA A 1 90 ? 16.121 6.751 -0.231 1.00 87.88 90 ALA A C 1
ATOM 718 O O . ALA A 1 90 ? 15.349 7.148 0.640 1.00 87.88 90 ALA A O 1
ATOM 719 N N . GLN A 1 91 ? 16.607 7.565 -1.171 1.00 87.69 91 GLN A N 1
ATOM 720 C CA . GLN A 1 91 ? 16.300 8.995 -1.226 1.00 87.69 91 GLN A CA 1
ATOM 721 C C . GLN A 1 91 ? 14.815 9.252 -1.469 1.00 87.69 91 GLN A C 1
ATOM 723 O O . GLN A 1 91 ? 14.196 10.042 -0.757 1.00 87.69 91 GLN A O 1
ATOM 728 N N . LYS A 1 92 ? 14.213 8.550 -2.432 1.00 88.38 92 LYS A N 1
ATOM 729 C CA . LYS A 1 92 ? 12.787 8.705 -2.717 1.00 88.38 92 LYS A CA 1
ATOM 730 C C . LYS A 1 92 ? 11.915 8.298 -1.530 1.00 88.38 92 LYS A C 1
ATOM 732 O O . LYS A 1 92 ? 10.977 9.010 -1.178 1.00 88.38 92 LYS A O 1
ATOM 737 N N . SER A 1 93 ? 12.260 7.187 -0.885 1.00 90.19 93 SER A N 1
ATOM 738 C CA . SER A 1 93 ? 11.594 6.721 0.334 1.00 90.19 93 SER A CA 1
ATOM 739 C C . SER A 1 93 ? 11.690 7.766 1.440 1.00 90.19 93 SER A C 1
ATOM 741 O O . SER A 1 93 ? 10.677 8.095 2.053 1.00 90.19 93 SER A O 1
ATOM 743 N N . TYR A 1 94 ? 12.878 8.345 1.633 1.00 89.88 94 TYR A N 1
ATOM 744 C CA . TYR A 1 94 ? 13.117 9.384 2.629 1.00 89.88 94 TYR A CA 1
ATOM 745 C C . TYR A 1 94 ? 12.237 10.619 2.405 1.00 89.88 94 TYR A C 1
ATOM 747 O O . TYR A 1 94 ? 11.597 11.086 3.345 1.00 89.88 94 TYR A O 1
ATOM 755 N N . LEU A 1 95 ? 12.127 11.116 1.170 1.00 89.88 95 LEU A N 1
ATOM 756 C CA . LEU A 1 95 ? 11.287 12.281 0.859 1.00 89.88 95 LEU A CA 1
ATOM 757 C C . LEU A 1 95 ? 9.800 12.029 1.145 1.00 89.88 95 LEU A C 1
ATOM 759 O O . LEU A 1 95 ? 9.119 12.887 1.716 1.00 89.88 95 LEU A O 1
ATOM 763 N N . VAL A 1 96 ? 9.293 10.843 0.798 1.00 90.56 96 VAL A N 1
ATOM 764 C CA . VAL A 1 96 ? 7.909 10.450 1.105 1.00 90.56 96 VAL A CA 1
ATOM 765 C C . VAL A 1 96 ? 7.709 10.329 2.616 1.00 90.56 96 VAL A C 1
ATOM 767 O O . VAL A 1 96 ? 6.765 10.9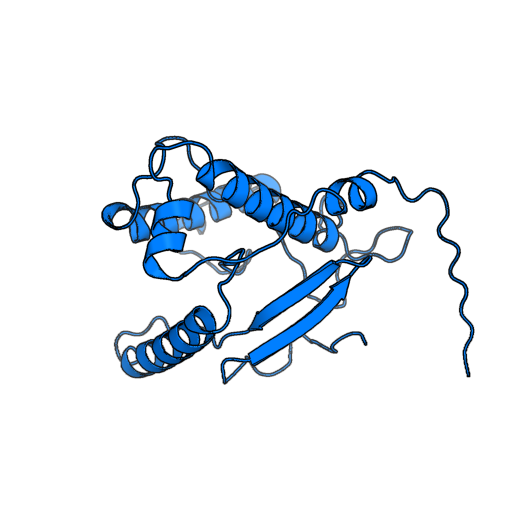03 3.155 1.00 90.56 96 VAL A O 1
ATOM 770 N N . GLN A 1 97 ? 8.616 9.652 3.325 1.00 90.00 97 GLN A N 1
ATOM 771 C CA . GLN A 1 97 ? 8.562 9.520 4.785 1.00 90.00 97 GLN A CA 1
ATOM 772 C C . GLN A 1 97 ? 8.566 10.889 5.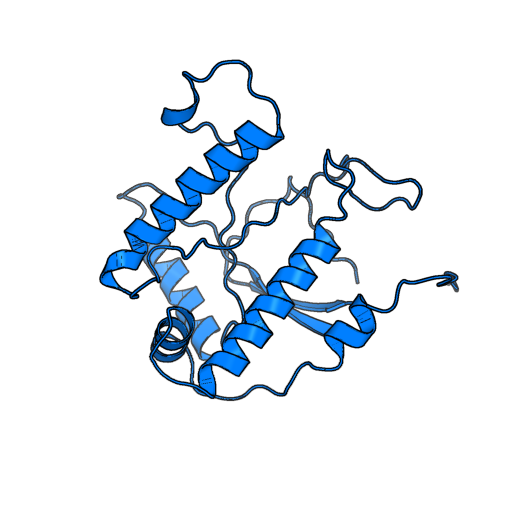477 1.00 90.00 97 GLN A C 1
ATOM 774 O O . GLN A 1 97 ? 7.742 11.117 6.357 1.00 90.00 97 GLN A O 1
ATOM 779 N N . GLN A 1 98 ? 9.434 11.816 5.058 1.00 88.31 98 GLN A N 1
ATOM 780 C CA . GLN A 1 98 ? 9.480 13.183 5.591 1.00 88.31 98 GLN A CA 1
ATOM 781 C C . GLN A 1 98 ? 8.181 13.944 5.321 1.00 88.31 98 GLN A C 1
ATOM 783 O O . GLN A 1 98 ? 7.666 14.612 6.217 1.00 88.31 98 GLN A O 1
ATOM 788 N N . SER A 1 99 ? 7.614 13.800 4.122 1.00 89.38 99 SER A N 1
ATOM 789 C CA . SER A 1 99 ? 6.340 14.430 3.763 1.00 89.38 99 SER A CA 1
ATOM 790 C C . SER A 1 99 ? 5.192 13.922 4.638 1.00 89.38 99 SER A C 1
ATOM 792 O O . SER A 1 99 ? 4.396 14.718 5.138 1.00 89.38 99 SER A O 1
ATOM 794 N N . ILE A 1 100 ? 5.130 12.609 4.881 1.00 88.44 100 ILE A N 1
ATOM 795 C CA . ILE A 1 100 ? 4.140 11.999 5.779 1.00 88.44 100 ILE A CA 1
ATOM 796 C C . ILE A 1 100 ? 4.358 12.497 7.210 1.00 88.44 100 ILE A C 1
ATOM 798 O O . ILE A 1 100 ? 3.411 12.982 7.825 1.00 88.44 100 ILE A O 1
ATOM 802 N N . THR A 1 101 ? 5.592 12.443 7.722 1.00 86.81 101 THR A N 1
ATOM 803 C CA . THR A 1 101 ? 5.945 12.926 9.067 1.00 86.81 101 THR A CA 1
ATOM 804 C C . THR A 1 101 ? 5.547 14.385 9.259 1.00 86.81 101 THR A C 1
ATOM 806 O O . THR A 1 101 ? 4.970 14.729 10.286 1.00 86.81 101 THR A O 1
ATOM 809 N N . GLN A 1 102 ? 5.803 15.244 8.272 1.00 87.38 102 GLN A N 1
ATOM 810 C CA . GLN A 1 102 ? 5.403 16.647 8.317 1.00 87.38 102 GLN A CA 1
ATOM 811 C C . GLN A 1 102 ? 3.878 16.803 8.340 1.00 87.38 102 GLN A C 1
ATOM 813 O O . GLN A 1 102 ? 3.368 17.611 9.111 1.00 87.38 102 GLN A O 1
ATOM 818 N N . ALA A 1 103 ? 3.150 16.024 7.535 1.00 87.12 103 ALA A N 1
ATOM 819 C CA . ALA A 1 103 ? 1.691 16.089 7.458 1.00 87.12 103 ALA A CA 1
ATOM 820 C C . ALA A 1 103 ? 0.990 15.608 8.740 1.00 87.12 103 ALA A C 1
ATOM 822 O O . ALA A 1 103 ? -0.110 16.068 9.042 1.00 87.12 103 ALA A O 1
ATOM 823 N N . VAL A 1 104 ? 1.608 14.693 9.494 1.00 82.62 104 VAL A N 1
ATOM 824 C CA . VAL A 1 104 ? 1.045 14.159 10.747 1.00 82.62 104 VAL A CA 1
ATOM 825 C C . VAL A 1 104 ? 1.664 14.765 12.005 1.00 82.62 104 VAL A C 1
ATOM 827 O O . VAL A 1 104 ? 1.268 14.385 13.105 1.00 82.62 104 VAL A O 1
ATOM 830 N N . ARG A 1 105 ? 2.606 15.708 11.868 1.00 81.00 105 ARG A N 1
ATOM 831 C CA . ARG A 1 105 ? 3.380 16.276 12.985 1.00 81.00 105 ARG A CA 1
ATOM 832 C C . ARG A 1 105 ? 2.498 16.869 14.084 1.00 81.00 105 ARG A C 1
ATOM 834 O O . ARG A 1 105 ? 2.784 16.672 15.259 1.00 81.00 105 ARG A O 1
ATOM 841 N N . ASP A 1 106 ? 1.420 17.542 13.695 1.00 77.62 106 ASP A N 1
ATOM 842 C CA . ASP A 1 106 ? 0.482 18.175 14.632 1.00 77.62 106 ASP A CA 1
ATOM 843 C C . ASP A 1 106 ? -0.576 17.194 15.165 1.00 77.62 106 ASP A C 1
ATOM 845 O O . ASP A 1 106 ? -1.322 17.513 16.088 1.00 77.62 106 ASP A O 1
ATOM 849 N N . LEU A 1 107 ? -0.660 15.997 14.577 1.00 73.06 107 LEU A N 1
ATOM 850 C CA . LEU A 1 107 ? -1.649 14.974 14.914 1.00 73.06 107 LEU A CA 1
ATOM 851 C C . LEU A 1 107 ? -1.084 13.903 15.849 1.00 73.06 107 LEU A C 1
ATOM 853 O O . LEU A 1 107 ? -1.831 13.330 16.640 1.00 73.06 107 LEU A O 1
ATOM 857 N N . CYS A 1 108 ? 0.208 13.583 15.739 1.00 69.19 108 CYS A N 1
ATOM 858 C CA . CYS A 1 108 ? 0.846 12.518 16.507 1.00 69.19 108 CYS A CA 1
ATOM 859 C C . CYS A 1 108 ? 2.289 12.889 16.866 1.00 69.19 108 CYS A C 1
ATOM 861 O O . CYS A 1 108 ? 3.085 13.230 15.992 1.00 69.19 108 CYS A O 1
ATOM 863 N N . GLN A 1 109 ? 2.652 12.732 18.142 1.00 69.44 109 GLN A N 1
ATOM 864 C CA . GLN A 1 109 ? 4.046 12.834 18.573 1.00 69.44 109 GLN A CA 1
ATOM 865 C C . GLN A 1 109 ? 4.803 11.585 18.122 1.00 69.44 109 GLN A C 1
ATOM 867 O O . GLN A 1 109 ? 4.625 10.487 18.647 1.00 69.44 109 GLN A O 1
ATOM 872 N N . LEU A 1 110 ? 5.633 11.762 17.102 1.00 71.06 110 LEU A N 1
ATOM 873 C CA . LEU A 1 110 ? 6.562 10.751 16.626 1.00 71.06 110 LEU A CA 1
ATOM 874 C C . LEU A 1 110 ? 7.886 10.870 17.375 1.00 71.06 110 LEU A C 1
ATOM 876 O O . LEU A 1 110 ? 8.374 11.976 17.604 1.00 71.06 110 LEU A O 1
ATOM 880 N N . SER A 1 111 ? 8.489 9.728 17.722 1.00 72.50 111 SER A N 1
ATOM 881 C CA . SER A 1 111 ? 9.881 9.721 18.181 1.00 72.50 111 SER A CA 1
ATOM 882 C C . SER A 1 111 ? 10.761 10.392 17.117 1.00 72.50 111 SER A C 1
ATOM 884 O O . SER A 1 111 ? 10.552 10.139 15.928 1.00 72.50 111 SER A O 1
ATOM 886 N N . PRO A 1 112 ? 11.757 11.209 17.504 1.00 69.62 112 PRO A N 1
ATOM 887 C CA . PRO A 1 112 ? 12.625 11.909 16.554 1.00 69.62 112 PRO A CA 1
ATOM 888 C C . PRO A 1 112 ? 13.372 10.965 15.598 1.00 69.62 112 PRO A C 1
ATOM 890 O O . PRO A 1 112 ? 13.741 11.377 14.504 1.00 69.62 112 PRO A O 1
ATOM 893 N N . ASN A 1 113 ? 13.542 9.695 15.980 1.00 70.75 113 ASN A N 1
ATOM 894 C CA . ASN A 1 113 ? 14.198 8.667 15.168 1.00 70.75 113 ASN A CA 1
ATOM 895 C C . ASN A 1 113 ? 13.206 7.705 14.490 1.00 70.75 113 ASN A C 1
ATOM 897 O O . ASN A 1 113 ? 13.615 6.681 13.944 1.00 70.75 113 ASN A O 1
ATOM 901 N N . PHE A 1 114 ? 11.900 7.975 14.560 1.00 78.81 114 PHE A N 1
ATOM 902 C CA . PHE A 1 114 ? 10.906 7.128 13.916 1.00 78.81 114 PHE A CA 1
ATOM 903 C C . PHE A 1 114 ? 10.927 7.328 12.398 1.00 78.81 114 PHE A C 1
ATOM 905 O O . PHE A 1 114 ? 10.798 8.444 11.898 1.00 78.81 114 PHE A O 1
ATOM 912 N N . MET A 1 115 ? 11.010 6.222 11.663 1.00 76.31 115 MET A N 1
ATOM 913 C CA . MET A 1 115 ? 10.796 6.185 10.220 1.00 76.31 115 MET A CA 1
ATOM 914 C C . MET A 1 115 ? 9.654 5.228 9.906 1.00 76.31 115 MET A C 1
ATOM 916 O O . MET A 1 115 ? 9.637 4.093 10.384 1.00 76.31 115 MET A O 1
ATOM 920 N N . PHE A 1 116 ? 8.719 5.667 9.061 1.00 85.62 116 PHE A N 1
ATOM 921 C CA . PHE A 1 116 ? 7.685 4.780 8.536 1.00 85.62 116 PHE A CA 1
ATOM 922 C C . PHE A 1 116 ? 8.344 3.646 7.748 1.00 85.62 116 PHE A C 1
ATOM 924 O O . PHE A 1 116 ? 9.162 3.929 6.873 1.00 85.62 116 PHE A O 1
ATOM 931 N N . PRO A 1 117 ? 8.023 2.374 8.012 1.00 91.12 117 PRO A N 1
ATOM 932 C CA . PRO A 1 117 ? 8.632 1.291 7.264 1.00 91.12 117 PRO A CA 1
ATOM 933 C C . PRO A 1 117 ? 8.178 1.323 5.803 1.00 91.12 117 PRO A C 1
ATOM 935 O O . PRO A 1 117 ? 7.035 1.660 5.496 1.00 91.12 117 PRO A O 1
ATOM 938 N N . VAL A 1 118 ? 9.088 0.955 4.903 1.00 91.38 118 VAL A N 1
ATOM 939 C CA . VAL A 1 118 ? 8.870 0.991 3.454 1.00 91.38 118 VAL A CA 1
ATOM 940 C C . VAL A 1 118 ? 9.014 -0.411 2.883 1.00 91.38 118 VAL A C 1
ATOM 942 O O . VAL A 1 118 ? 9.942 -1.142 3.224 1.00 91.38 118 VAL A O 1
ATOM 945 N N . ALA A 1 119 ? 8.101 -0.764 1.983 1.00 91.75 119 ALA A N 1
ATOM 946 C CA . ALA A 1 119 ? 8.165 -1.977 1.186 1.00 91.75 119 ALA A CA 1
ATOM 947 C C . ALA A 1 119 ? 8.068 -1.611 -0.298 1.00 91.75 119 ALA A C 1
ATOM 949 O O . ALA A 1 119 ? 7.184 -0.858 -0.706 1.00 91.75 119 ALA A O 1
ATOM 950 N N . LEU A 1 120 ? 8.973 -2.161 -1.106 1.00 92.31 120 LEU A N 1
ATOM 951 C CA . LEU A 1 120 ? 8.907 -2.054 -2.559 1.00 92.31 120 LEU A CA 1
ATOM 952 C C . LEU A 1 120 ? 7.949 -3.104 -3.114 1.00 92.31 120 LEU A C 1
ATOM 954 O O . LEU A 1 120 ? 7.935 -4.242 -2.651 1.00 92.31 120 LEU A O 1
ATOM 958 N N . VAL A 1 121 ? 7.172 -2.730 -4.126 1.00 92.06 121 VAL A N 1
ATOM 959 C CA . VAL A 1 121 ? 6.151 -3.585 -4.736 1.00 92.06 121 VAL A CA 1
ATOM 960 C C . VAL A 1 121 ? 6.283 -3.529 -6.252 1.00 92.06 121 VAL A C 1
ATOM 962 O O . VAL A 1 121 ? 6.453 -2.453 -6.816 1.00 92.06 121 VAL A O 1
ATOM 965 N N . GLU A 1 122 ? 6.163 -4.688 -6.904 1.00 90.19 122 GLU A N 1
ATOM 966 C CA . GLU A 1 122 ? 6.119 -4.803 -8.364 1.00 90.19 122 GLU A CA 1
ATOM 967 C C . GLU A 1 122 ? 4.892 -5.618 -8.792 1.00 90.19 122 GLU A C 1
ATOM 969 O O . GLU A 1 122 ? 4.816 -6.834 -8.571 1.00 90.19 122 GLU A O 1
ATOM 974 N N . ASN A 1 123 ? 3.927 -4.930 -9.399 1.00 88.25 123 ASN A N 1
ATOM 975 C CA . ASN A 1 123 ? 2.649 -5.496 -9.829 1.00 88.25 123 ASN A CA 1
ATOM 976 C C . ASN A 1 123 ? 2.633 -5.880 -11.313 1.00 88.25 123 ASN A C 1
ATOM 978 O O . ASN A 1 123 ? 1.690 -6.542 -11.751 1.00 88.25 123 ASN A O 1
ATOM 982 N N . HIS A 1 124 ? 3.646 -5.493 -12.089 1.00 84.25 124 HIS A N 1
ATOM 983 C CA . HIS A 1 124 ? 3.699 -5.773 -13.514 1.00 84.25 124 HIS A CA 1
ATOM 984 C C . HIS A 1 124 ? 3.771 -7.292 -13.776 1.00 84.25 124 HIS A C 1
ATOM 986 O O . HIS A 1 124 ? 4.547 -8.001 -13.128 1.00 84.25 124 HIS A O 1
ATOM 992 N N . PRO A 1 125 ? 3.007 -7.835 -14.745 1.00 82.88 125 PRO A N 1
ATOM 993 C CA . PRO A 1 125 ? 3.008 -9.273 -15.040 1.00 82.88 125 PRO A CA 1
ATOM 994 C C . PRO A 1 125 ? 4.365 -9.793 -15.542 1.00 82.88 125 PRO A C 1
ATOM 996 O O . PRO A 1 125 ? 4.656 -10.982 -15.401 1.00 82.88 125 PRO A O 1
ATOM 999 N N . LEU A 1 126 ? 5.201 -8.901 -16.088 1.00 85.56 126 LEU A N 1
ATOM 1000 C CA . LEU A 1 126 ? 6.588 -9.176 -16.493 1.00 85.56 126 LEU A CA 1
ATOM 1001 C C . LEU A 1 126 ? 7.613 -8.895 -15.379 1.00 85.56 126 LEU A C 1
ATOM 1003 O O . LEU A 1 126 ? 8.776 -8.642 -15.680 1.00 85.56 126 LEU A O 1
ATOM 1007 N N . CYS A 1 127 ? 7.194 -8.903 -14.109 1.00 88.06 127 CYS A N 1
ATOM 1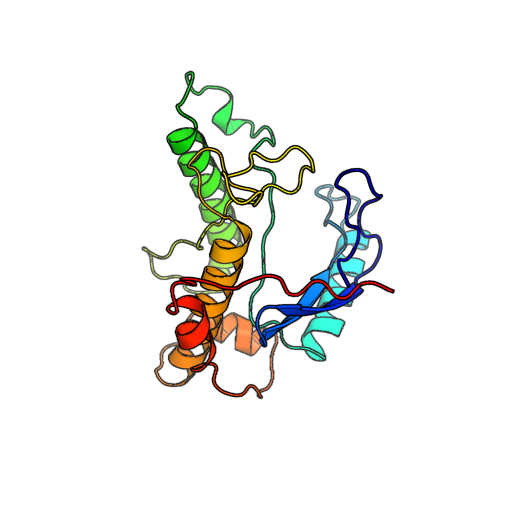008 C CA . CYS A 1 127 ? 8.099 -8.854 -12.959 1.00 88.06 127 CYS A CA 1
ATOM 1009 C C . CYS A 1 127 ? 9.271 -9.843 -13.138 1.00 88.06 127 CYS A C 1
ATOM 1011 O O . CYS A 1 127 ? 9.095 -10.933 -13.697 1.00 88.06 127 CYS A O 1
ATOM 1013 N N . GLY A 1 128 ? 10.454 -9.500 -12.619 1.00 89.25 128 GLY A N 1
ATOM 1014 C CA . GLY A 1 128 ? 11.558 -10.456 -12.535 1.00 89.25 128 GLY A CA 1
ATOM 1015 C C . GLY A 1 128 ? 11.117 -11.693 -11.753 1.00 89.25 128 GLY A C 1
ATOM 1016 O O . GLY A 1 128 ? 10.411 -11.563 -10.754 1.00 89.25 128 GLY A O 1
ATOM 1017 N N . LYS A 1 129 ? 11.486 -12.894 -12.209 1.00 90.50 129 LYS A N 1
ATOM 1018 C CA . LYS A 1 129 ? 11.113 -14.151 -11.544 1.00 90.50 129 LYS A CA 1
ATOM 1019 C C . LYS A 1 129 ? 12.338 -14.913 -11.065 1.00 90.50 129 LYS A C 1
ATOM 1021 O O . LYS A 1 129 ? 13.340 -14.985 -11.771 1.00 90.50 129 LYS A O 1
ATOM 1026 N N . ASN A 1 130 ? 12.252 -15.496 -9.871 1.00 86.88 130 ASN A N 1
ATOM 1027 C CA . ASN A 1 130 ? 13.271 -16.426 -9.384 1.00 86.88 130 ASN A CA 1
ATOM 1028 C C . ASN A 1 130 ? 13.142 -17.805 -10.071 1.00 86.88 130 ASN A C 1
ATOM 1030 O O . ASN A 1 130 ? 12.211 -18.052 -10.839 1.00 86.88 130 ASN A O 1
ATOM 1034 N N . LYS A 1 131 ? 14.054 -18.738 -9.758 1.00 90.06 131 LYS A N 1
ATOM 1035 C CA . LYS A 1 131 ? 14.022 -20.122 -10.282 1.00 90.06 131 LYS A CA 1
ATOM 1036 C C . LYS A 1 131 ? 12.730 -20.880 -9.937 1.00 90.06 131 LYS A C 1
ATOM 1038 O O . LYS A 1 131 ? 12.371 -21.813 -10.644 1.00 90.06 131 LYS A O 1
ATOM 1043 N N . SER A 1 132 ? 12.042 -20.471 -8.874 1.00 86.44 132 SER A N 1
ATOM 1044 C CA . SER A 1 132 ? 10.765 -21.037 -8.426 1.00 86.44 132 SER A CA 1
ATOM 1045 C C . SER A 1 132 ? 9.546 -20.402 -9.115 1.00 86.44 132 SER A C 1
ATOM 1047 O O . SER A 1 132 ? 8.421 -20.826 -8.869 1.00 86.44 132 SER A O 1
ATOM 1049 N N . GLY A 1 133 ? 9.743 -19.394 -9.974 1.00 86.00 133 GLY A N 1
ATOM 1050 C CA . GLY A 1 133 ? 8.679 -18.690 -10.695 1.00 86.00 133 GLY A CA 1
ATOM 1051 C C . GLY A 1 133 ? 8.015 -17.540 -9.927 1.00 86.00 133 GLY A C 1
ATOM 1052 O O . GLY A 1 133 ? 7.069 -16.938 -10.442 1.00 86.00 133 GLY A O 1
ATOM 1053 N N . ASP A 1 134 ? 8.495 -17.198 -8.730 1.00 82.94 134 ASP A N 1
ATOM 1054 C CA . ASP A 1 134 ? 7.951 -16.096 -7.931 1.00 82.94 134 ASP A CA 1
ATOM 1055 C C . ASP A 1 134 ? 8.409 -14.740 -8.458 1.00 82.94 134 ASP A C 1
ATOM 1057 O O . ASP A 1 134 ? 9.595 -14.572 -8.739 1.00 82.94 134 ASP A O 1
ATOM 1061 N N . CYS A 1 135 ? 7.510 -13.747 -8.482 1.00 83.50 135 CYS A N 1
ATOM 1062 C CA . CYS A 1 135 ? 7.914 -12.354 -8.687 1.00 83.50 135 CYS A CA 1
ATOM 1063 C C . CYS A 1 135 ? 8.888 -11.911 -7.587 1.00 83.50 135 CYS A C 1
ATOM 1065 O O . CYS A 1 135 ? 8.560 -11.976 -6.396 1.00 83.50 135 CYS A O 1
ATOM 1067 N N . VAL A 1 136 ? 10.031 -11.385 -8.004 1.00 87.25 136 VAL A N 1
ATOM 1068 C CA . VAL A 1 136 ? 11.074 -10.813 -7.160 1.00 87.25 136 VAL A CA 1
ATOM 1069 C C . VAL A 1 136 ? 11.422 -9.401 -7.614 1.00 87.25 136 VAL A C 1
ATOM 1071 O O . VAL A 1 136 ? 11.226 -9.032 -8.772 1.00 87.25 136 VAL A O 1
ATOM 1074 N N . LEU A 1 137 ? 11.922 -8.605 -6.676 1.00 87.94 137 LEU A N 1
ATOM 1075 C CA . LEU A 1 137 ? 12.499 -7.292 -6.950 1.00 87.94 137 LEU A CA 1
ATOM 1076 C C . LEU A 1 137 ? 13.880 -7.437 -7.608 1.00 87.94 137 LEU A C 1
ATOM 1078 O O . LEU A 1 137 ? 14.432 -8.536 -7.690 1.00 87.94 137 LEU A O 1
ATOM 1082 N N . SER A 1 138 ? 14.465 -6.318 -8.038 1.00 85.00 138 SER A N 1
ATOM 1083 C CA . SER A 1 138 ? 15.804 -6.267 -8.648 1.00 85.00 138 SER A CA 1
ATOM 1084 C C . SER A 1 138 ? 16.907 -6.865 -7.763 1.00 85.00 138 SER A C 1
ATOM 1086 O O . SER A 1 138 ? 17.857 -7.444 -8.276 1.00 85.00 138 SER A O 1
ATOM 1088 N N . ASN A 1 139 ? 16.752 -6.795 -6.440 1.00 79.56 139 ASN A N 1
ATOM 1089 C CA . ASN A 1 139 ? 17.651 -7.402 -5.452 1.00 79.56 139 ASN A CA 1
ATOM 1090 C C . ASN A 1 139 ? 17.339 -8.885 -5.142 1.00 79.56 139 ASN A C 1
ATOM 1092 O O . ASN A 1 139 ? 17.905 -9.457 -4.214 1.00 79.56 139 ASN A O 1
ATOM 1096 N N . GLY A 1 140 ? 16.415 -9.515 -5.875 1.00 83.12 140 GLY A N 1
ATOM 1097 C CA . GLY A 1 140 ? 16.028 -10.917 -5.696 1.00 83.12 140 GLY A CA 1
ATOM 1098 C C . GLY A 1 140 ? 15.030 -11.177 -4.561 1.00 83.12 140 GLY A C 1
ATOM 1099 O O . GLY A 1 140 ? 14.642 -12.327 -4.343 1.00 83.12 140 GLY A O 1
ATOM 1100 N N . LEU A 1 141 ? 14.573 -10.142 -3.849 1.00 84.12 141 LEU A N 1
ATOM 1101 C CA . LEU A 1 141 ? 13.650 -10.299 -2.726 1.00 84.12 141 LEU A CA 1
ATOM 1102 C C . LEU A 1 141 ? 12.204 -10.563 -3.180 1.00 84.12 141 LEU A C 1
ATOM 1104 O O . LEU A 1 141 ? 11.688 -9.929 -4.102 1.00 84.12 141 LEU A O 1
ATOM 1108 N N . ARG A 1 142 ? 11.518 -11.484 -2.485 1.00 86.06 142 ARG A N 1
ATOM 1109 C CA . ARG A 1 142 ? 10.095 -11.814 -2.699 1.00 86.06 142 ARG A CA 1
ATOM 1110 C C . ARG A 1 142 ? 9.201 -10.782 -2.007 1.00 86.06 142 ARG A C 1
ATOM 1112 O O . ARG A 1 142 ? 8.794 -10.972 -0.859 1.00 86.06 142 ARG A O 1
ATOM 1119 N N . TRP A 1 143 ? 8.866 -9.704 -2.713 1.00 85.31 143 TRP A N 1
ATOM 1120 C CA . TRP A 1 143 ? 8.173 -8.550 -2.125 1.00 85.31 143 TRP A CA 1
ATOM 1121 C C . TRP A 1 143 ? 6.835 -8.873 -1.446 1.00 85.31 143 TRP A C 1
ATOM 1123 O O . TRP A 1 143 ? 6.500 -8.262 -0.438 1.00 85.31 143 TRP A O 1
ATOM 1133 N N . ARG A 1 144 ? 6.067 -9.850 -1.955 1.00 85.38 144 ARG A N 1
ATOM 1134 C CA . ARG A 1 144 ? 4.763 -10.223 -1.371 1.00 85.38 144 ARG A CA 1
ATOM 1135 C C . ARG A 1 144 ? 4.916 -10.752 0.052 1.00 85.38 144 ARG A C 1
ATOM 1137 O O . ARG A 1 144 ? 4.213 -10.305 0.950 1.00 85.38 144 ARG A O 1
ATOM 1144 N N . SER A 1 145 ? 5.863 -11.667 0.256 1.00 84.38 145 SER A N 1
ATOM 1145 C CA . SER A 1 145 ? 6.159 -12.232 1.574 1.00 84.38 145 SER A CA 1
ATOM 1146 C C . SER A 1 145 ? 6.708 -11.168 2.522 1.00 84.38 145 SER A C 1
ATOM 1148 O O . SER A 1 145 ? 6.332 -11.137 3.688 1.00 84.38 145 SER A O 1
ATOM 1150 N N . GLN A 1 146 ? 7.545 -10.259 2.015 1.00 86.44 146 GLN A N 1
ATOM 1151 C CA . GLN A 1 146 ? 8.090 -9.158 2.812 1.00 86.44 146 GLN A CA 1
ATOM 1152 C C . GLN A 1 146 ? 7.019 -8.163 3.252 1.00 86.44 146 GLN A C 1
ATOM 1154 O O . GLN A 1 146 ? 6.988 -7.788 4.420 1.00 86.44 146 GLN A O 1
ATOM 1159 N N . LEU A 1 147 ? 6.124 -7.767 2.345 1.00 88.50 147 LEU A N 1
ATOM 1160 C CA . LEU A 1 147 ? 5.018 -6.871 2.664 1.00 88.50 147 LEU A CA 1
ATOM 1161 C C . LEU A 1 147 ? 4.102 -7.493 3.724 1.00 88.50 147 LEU A C 1
ATOM 1163 O O . LEU A 1 147 ? 3.743 -6.823 4.687 1.00 88.50 147 LEU A O 1
ATOM 1167 N N . LEU A 1 148 ? 3.769 -8.781 3.586 1.00 87.56 148 LEU A N 1
ATOM 1168 C CA . LEU A 1 148 ? 2.966 -9.493 4.581 1.00 87.56 148 LEU A CA 1
ATOM 1169 C C . LEU A 1 148 ? 3.666 -9.555 5.941 1.00 87.56 148 LEU A C 1
ATOM 1171 O O . LEU A 1 148 ? 3.058 -9.186 6.942 1.00 87.56 148 LEU A O 1
ATOM 1175 N N . ALA A 1 149 ? 4.944 -9.942 5.976 1.00 85.88 149 ALA A N 1
ATOM 1176 C CA . ALA A 1 149 ? 5.725 -9.987 7.209 1.00 85.88 149 ALA A CA 1
ATOM 1177 C C . ALA A 1 149 ? 5.801 -8.612 7.889 1.00 85.88 149 ALA A C 1
ATOM 1179 O O . ALA A 1 149 ? 5.652 -8.517 9.109 1.00 85.88 149 ALA A O 1
ATOM 1180 N N . LEU A 1 150 ? 5.971 -7.541 7.108 1.00 87.69 150 LEU A N 1
ATOM 1181 C CA . LEU A 1 150 ? 5.983 -6.178 7.622 1.00 87.69 150 LEU A CA 1
ATOM 1182 C C . LEU A 1 150 ? 4.627 -5.795 8.230 1.00 87.69 150 LEU A C 1
ATOM 1184 O O . LEU A 1 150 ? 4.583 -5.332 9.368 1.00 87.69 150 LEU A O 1
ATOM 1188 N N . CYS A 1 151 ? 3.524 -6.033 7.516 1.00 88.88 151 CYS A N 1
ATOM 1189 C CA . CYS A 1 151 ? 2.175 -5.762 8.019 1.00 88.88 151 CYS A CA 1
ATOM 1190 C C . CYS A 1 151 ? 1.875 -6.545 9.304 1.00 88.88 151 CYS A C 1
ATOM 1192 O O . CYS A 1 151 ? 1.367 -5.975 10.268 1.00 88.88 151 CYS A O 1
ATOM 1194 N N . SER A 1 152 ? 2.221 -7.834 9.350 1.00 85.31 152 SER A N 1
ATOM 1195 C CA . SER A 1 152 ? 2.058 -8.662 10.549 1.00 85.31 152 SER A CA 1
ATOM 1196 C C . SER A 1 152 ? 2.891 -8.145 11.720 1.00 85.31 152 SER A C 1
ATOM 1198 O O . SER A 1 152 ? 2.389 -8.082 12.840 1.00 85.31 152 SER A O 1
ATOM 1200 N N . SER A 1 153 ? 4.132 -7.724 11.466 1.00 84.25 153 SER A N 1
ATOM 1201 C CA . SER A 1 153 ? 5.010 -7.171 12.504 1.00 84.25 153 SER A CA 1
ATOM 1202 C C . SER A 1 153 ? 4.458 -5.863 13.067 1.00 84.25 153 SER A C 1
ATOM 1204 O O . SER A 1 153 ? 4.439 -5.681 14.281 1.00 84.25 153 SER A O 1
ATOM 1206 N N . LEU A 1 154 ? 3.952 -4.979 12.201 1.00 84.38 154 LEU A N 1
ATOM 1207 C CA . LEU A 1 154 ? 3.319 -3.723 12.606 1.00 84.38 154 LEU A CA 1
ATOM 1208 C C . LEU A 1 154 ? 2.062 -3.947 13.439 1.00 84.38 154 LEU A C 1
ATOM 1210 O O . LEU A 1 154 ? 1.899 -3.304 14.473 1.00 84.38 154 LEU A O 1
ATOM 1214 N N . LYS A 1 155 ? 1.202 -4.877 13.016 1.00 85.62 155 LYS A N 1
ATOM 1215 C CA . LYS A 1 155 ? 0.006 -5.242 13.776 1.00 85.62 155 LYS A CA 1
ATOM 1216 C C . LYS A 1 155 ? 0.373 -5.717 15.182 1.00 85.62 155 LYS A C 1
ATOM 1218 O O . LYS A 1 155 ? -0.136 -5.186 16.160 1.00 85.62 155 LYS A O 1
ATOM 1223 N N . ILE A 1 156 ? 1.308 -6.660 15.284 1.00 82.06 156 ILE A N 1
ATOM 1224 C CA . ILE A 1 156 ? 1.729 -7.220 16.574 1.00 82.06 156 ILE A CA 1
ATOM 1225 C C . ILE A 1 156 ? 2.359 -6.145 17.457 1.00 82.06 156 ILE A C 1
ATOM 1227 O O . ILE A 1 156 ? 2.023 -6.052 18.632 1.00 82.06 156 ILE A O 1
ATOM 1231 N N . LEU A 1 157 ? 3.231 -5.300 16.902 1.00 78.69 157 LEU A N 1
ATOM 1232 C CA . LEU A 1 157 ? 3.824 -4.195 17.654 1.00 78.69 157 LEU A CA 1
ATOM 1233 C C . LEU A 1 157 ? 2.751 -3.232 18.177 1.00 78.69 157 LEU A C 1
ATOM 1235 O O . LEU A 1 157 ? 2.836 -2.783 19.317 1.00 78.69 157 LEU A O 1
ATOM 1239 N N . SER A 1 158 ? 1.727 -2.959 17.367 1.00 73.19 158 SER A N 1
ATOM 1240 C CA . SER A 1 158 ? 0.595 -2.131 17.770 1.00 73.19 158 SER A CA 1
ATOM 1241 C C . SER A 1 158 ? -0.245 -2.777 18.876 1.00 73.19 158 SER A C 1
ATOM 1243 O O . SER A 1 158 ? -0.755 -2.073 19.744 1.00 73.19 158 SER A O 1
ATOM 1245 N N . ASP A 1 159 ? -0.408 -4.097 18.878 1.00 75.06 159 ASP A N 1
ATOM 1246 C CA . ASP A 1 159 ? -1.127 -4.819 19.939 1.00 75.06 159 ASP A CA 1
ATOM 1247 C C . ASP A 1 159 ? -0.306 -4.906 21.238 1.00 75.06 159 ASP A C 1
ATOM 1249 O O . ASP A 1 159 ? -0.853 -4.916 22.340 1.00 75.06 159 ASP A O 1
ATOM 1253 N N . LEU A 1 160 ? 1.024 -4.909 21.140 1.00 68.12 160 LEU A N 1
ATOM 1254 C CA . LEU A 1 160 ? 1.904 -4.872 22.309 1.00 68.12 160 LEU A CA 1
ATOM 1255 C C . LEU A 1 160 ? 1.990 -3.470 22.928 1.00 68.12 160 LEU A C 1
ATOM 1257 O O . LEU A 1 160 ? 2.055 -3.355 24.153 1.00 68.12 160 LEU A O 1
ATOM 1261 N N . SER A 1 161 ? 1.939 -2.403 22.121 1.00 60.50 161 SER A N 1
ATOM 1262 C CA . SER A 1 161 ? 1.953 -1.025 22.636 1.00 60.50 161 SER A CA 1
ATOM 1263 C C . SER A 1 161 ? 0.716 -0.695 23.471 1.00 60.50 161 SER A C 1
ATOM 1265 O O . SER A 1 161 ? 0.803 0.102 24.397 1.00 60.50 161 SER A O 1
ATOM 1267 N N . THR A 1 162 ? -0.415 -1.371 23.249 1.00 55.50 162 THR A N 1
ATOM 1268 C CA . THR A 1 162 ? -1.613 -1.179 24.085 1.00 55.50 162 THR A CA 1
ATOM 1269 C C . THR A 1 162 ? -1.461 -1.669 25.531 1.00 55.50 162 THR A C 1
ATOM 1271 O O . THR A 1 162 ? -2.267 -1.303 26.382 1.00 55.50 162 THR A O 1
ATOM 1274 N N . VAL A 1 163 ? -0.426 -2.462 25.839 1.00 52.47 163 VAL A N 1
ATOM 1275 C CA . VAL A 1 163 ? -0.170 -3.022 27.183 1.00 52.47 163 VAL A CA 1
ATOM 1276 C C . VAL A 1 163 ? 0.803 -2.156 28.006 1.00 52.47 163 VAL A C 1
ATOM 1278 O O . VAL A 1 163 ? 0.891 -2.304 29.223 1.00 52.47 163 VAL A O 1
ATOM 1281 N N . SER A 1 164 ? 1.504 -1.207 27.379 1.00 38.62 164 SER A N 1
ATOM 1282 C CA . SER A 1 164 ? 2.515 -0.350 28.011 1.00 38.62 164 SER A CA 1
ATOM 1283 C C . SER A 1 164 ? 2.356 1.091 27.520 1.00 38.62 164 SER A C 1
ATOM 1285 O O . SER A 1 164 ? 2.666 1.369 26.369 1.00 38.62 164 SER A O 1
ATOM 1287 N N . GLY A 1 165 ? 1.928 2.029 28.378 1.00 47.66 165 GLY A N 1
ATOM 1288 C CA . GLY A 1 165 ? 1.940 3.468 28.035 1.00 47.66 165 GLY A CA 1
ATOM 1289 C C . GLY A 1 165 ? 3.353 3.985 27.680 1.00 47.66 165 GLY A C 1
ATOM 1290 O O . GLY A 1 165 ? 4.319 3.253 27.914 1.00 47.66 165 GLY A O 1
ATOM 1291 N N . PRO A 1 166 ? 3.550 5.229 27.180 1.00 45.84 166 PRO A N 1
ATOM 1292 C CA . PRO A 1 166 ? 2.612 6.301 26.818 1.00 45.84 166 PRO A CA 1
ATOM 1293 C C . PRO A 1 166 ? 2.234 6.311 25.316 1.00 45.84 166 PRO A C 1
ATOM 1295 O O . PRO A 1 166 ? 2.864 5.643 24.505 1.00 45.84 166 PRO A O 1
ATOM 1298 N N . GLN A 1 167 ? 1.204 7.093 24.959 1.00 47.34 167 GLN A N 1
ATOM 1299 C CA . GLN A 1 167 ? 0.539 7.114 23.644 1.00 47.34 167 GLN A CA 1
ATOM 1300 C C . GLN A 1 167 ? 1.501 7.261 22.451 1.00 47.34 167 GLN A C 1
ATOM 1302 O O . GLN A 1 167 ? 2.108 8.310 22.235 1.00 47.34 167 GLN A O 1
ATOM 1307 N N . THR A 1 168 ? 1.578 6.215 21.638 1.00 48.34 168 THR A N 1
ATOM 1308 C CA . THR A 1 168 ? 2.306 6.164 20.367 1.00 48.34 168 THR A CA 1
ATOM 1309 C C . THR A 1 168 ? 1.431 6.657 19.201 1.00 48.34 168 THR A C 1
ATOM 1311 O O . THR A 1 168 ? 0.209 6.761 19.328 1.00 48.34 168 THR A O 1
ATOM 1314 N N . LEU A 1 169 ? 2.020 6.930 18.024 1.00 45.28 169 LEU A N 1
ATOM 1315 C CA . LEU A 1 169 ? 1.262 7.239 16.791 1.00 45.28 169 LEU A CA 1
ATOM 1316 C C . LEU A 1 169 ? 0.163 6.200 16.516 1.00 45.28 169 LEU A C 1
ATOM 1318 O O . LEU A 1 169 ? -0.927 6.550 16.064 1.00 45.28 169 LEU A O 1
ATOM 1322 N N . PHE A 1 170 ? 0.432 4.936 16.849 1.00 50.16 170 PHE A N 1
ATOM 1323 C CA . PHE A 1 170 ? -0.532 3.852 16.729 1.00 50.16 170 PHE A CA 1
ATOM 1324 C C . PHE A 1 170 ? -1.690 3.986 17.720 1.00 50.16 170 PHE A C 1
ATOM 1326 O O . PHE A 1 170 ? -2.828 3.763 17.323 1.00 50.16 170 PHE A O 1
ATOM 1333 N N . ASP A 1 171 ? -1.446 4.421 18.957 1.00 49.31 171 ASP A N 1
ATOM 1334 C CA . ASP A 1 171 ? -2.501 4.624 19.960 1.00 49.31 171 ASP A CA 1
ATOM 1335 C C . ASP A 1 171 ? -3.395 5.824 19.612 1.00 49.31 171 ASP A C 1
ATOM 1337 O O . ASP A 1 171 ? -4.607 5.776 19.816 1.00 49.31 171 ASP A O 1
ATOM 1341 N N . HIS A 1 172 ? -2.835 6.883 19.015 1.00 47.66 172 HIS A N 1
ATOM 1342 C CA . HIS A 1 172 ? -3.613 8.046 18.568 1.00 47.66 172 HIS A CA 1
ATOM 1343 C C . HIS A 1 172 ? -4.462 7.730 17.328 1.00 47.66 172 HIS A C 1
ATOM 1345 O O . HIS A 1 172 ? -5.627 8.126 17.258 1.00 47.66 172 HIS A O 1
ATOM 1351 N N . TRP A 1 173 ? -3.926 6.964 16.370 1.00 42.03 173 TRP A N 1
ATOM 1352 C CA . TRP A 1 173 ? -4.714 6.427 15.253 1.00 42.03 173 TRP A CA 1
ATOM 1353 C C . TRP A 1 173 ? -5.777 5.433 15.741 1.00 42.03 173 TRP A C 1
ATOM 1355 O O . TRP A 1 173 ? -6.911 5.480 15.260 1.00 42.03 173 TRP A O 1
ATOM 1365 N N . LYS A 1 174 ? -5.461 4.604 16.746 1.00 42.97 174 LYS A N 1
ATOM 1366 C CA . LYS A 1 174 ? -6.423 3.717 17.415 1.00 42.97 174 LYS A CA 1
ATOM 1367 C C . LYS A 1 174 ? -7.556 4.511 18.070 1.00 42.97 174 LYS A C 1
ATOM 1369 O O . LYS A 1 174 ? -8.714 4.227 17.790 1.00 42.97 174 LYS A O 1
ATOM 1374 N N . HIS A 1 175 ? -7.259 5.560 18.837 1.00 39.72 175 HIS A N 1
ATOM 1375 C CA . HIS A 1 175 ? -8.274 6.411 19.473 1.00 39.72 175 HIS A CA 1
ATOM 1376 C C . HIS A 1 175 ? -9.110 7.238 18.483 1.00 39.72 175 HIS A C 1
ATOM 1378 O O . HIS A 1 175 ? -10.294 7.471 18.730 1.00 39.72 175 HIS A O 1
ATOM 1384 N N . PHE A 1 176 ? -8.540 7.673 17.355 1.00 36.06 176 PHE A N 1
ATOM 1385 C CA . PHE A 1 176 ? -9.287 8.421 16.336 1.00 36.06 176 PHE A CA 1
ATOM 1386 C C . PHE A 1 176 ? -10.239 7.547 15.504 1.00 36.06 176 PHE A C 1
ATOM 1388 O O . PHE A 1 176 ? -11.211 8.075 14.948 1.00 36.06 176 PHE A O 1
ATOM 1395 N N . PHE A 1 177 ? -9.974 6.239 15.389 1.00 32.16 177 PHE A N 1
ATOM 1396 C CA . PHE A 1 177 ? -10.680 5.378 14.439 1.00 32.16 177 PHE A CA 1
ATOM 1397 C C . PHE A 1 177 ? -11.317 4.101 15.023 1.00 32.16 177 PHE A C 1
ATOM 1399 O O . PHE A 1 177 ? -12.236 3.601 14.369 1.00 32.16 177 PHE A O 1
ATOM 1406 N N . PHE A 1 178 ? -10.933 3.593 16.206 1.00 39.12 178 PHE A N 1
ATOM 1407 C CA . PHE A 1 178 ? -11.307 2.244 16.683 1.00 39.12 178 PHE A CA 1
ATOM 1408 C C . PHE A 1 178 ? -11.896 2.185 18.103 1.00 39.12 178 PHE A C 1
ATOM 1410 O O . PHE A 1 178 ? -11.447 2.861 19.023 1.00 39.12 178 PHE A O 1
ATOM 1417 N N . GLN A 1 179 ? -12.891 1.306 18.266 1.00 34.12 179 GLN A N 1
ATOM 1418 C CA . GLN A 1 179 ? -13.270 0.663 19.527 1.00 34.12 179 GLN A CA 1
ATOM 1419 C C . GLN A 1 179 ? -12.922 -0.831 19.409 1.00 34.12 179 GLN A C 1
ATOM 1421 O O . GLN A 1 179 ? -13.026 -1.399 18.322 1.00 34.12 179 GLN A O 1
ATOM 1426 N N . ASP A 1 180 ? -12.451 -1.398 20.520 1.00 36.31 180 ASP A N 1
ATOM 1427 C CA . ASP A 1 180 ? -11.775 -2.693 20.683 1.00 36.31 180 ASP A CA 1
ATOM 1428 C C . ASP A 1 180 ? -12.416 -3.911 19.999 1.00 36.31 180 ASP A C 1
ATOM 1430 O O . ASP A 1 180 ? -13.637 -4.013 19.953 1.00 36.31 180 ASP A O 1
ATOM 1434 N N . HIS A 1 181 ? -11.552 -4.834 19.530 1.00 42.78 181 HIS A N 1
ATOM 1435 C CA . HIS A 1 181 ? -11.621 -6.313 19.610 1.00 42.78 181 HIS A CA 1
ATOM 1436 C C . HIS A 1 181 ? -10.717 -6.962 18.532 1.00 42.78 181 HIS A C 1
ATOM 1438 O O . HIS A 1 181 ? -11.094 -7.025 17.361 1.00 42.78 181 HIS A O 1
ATOM 1444 N N . SER A 1 182 ? -9.560 -7.536 18.899 1.00 42.44 182 SER A N 1
ATOM 1445 C CA . SER A 1 182 ? -8.892 -8.540 18.048 1.00 42.44 182 SER A CA 1
ATOM 1446 C C . SER A 1 182 ? -8.078 -9.572 18.855 1.00 42.44 182 SER A C 1
ATOM 1448 O O . SER A 1 182 ? -7.603 -9.275 19.947 1.00 42.44 182 SER A O 1
ATOM 1450 N N . GLN A 1 183 ? -8.009 -10.816 18.355 1.00 40.66 183 GLN A N 1
ATOM 1451 C CA . GLN A 1 183 ? -7.347 -11.972 18.990 1.00 40.66 183 GLN A CA 1
ATOM 1452 C C . GLN A 1 183 ? -5.847 -12.076 18.615 1.00 40.66 183 GLN A C 1
ATOM 1454 O O . GLN A 1 183 ? -5.473 -11.624 17.530 1.00 40.66 183 GLN A O 1
ATOM 1459 N N . PRO A 1 184 ? -4.983 -12.711 19.443 1.00 48.31 184 PRO A N 1
ATOM 1460 C CA . PRO A 1 184 ? -3.526 -12.653 19.281 1.00 48.31 184 PRO A CA 1
ATOM 1461 C C . PRO A 1 184 ? -2.973 -13.574 18.170 1.00 48.31 184 PRO A C 1
ATOM 1463 O O . PRO A 1 184 ? -3.440 -14.693 17.974 1.00 48.31 184 PRO A O 1
ATOM 1466 N N . LEU A 1 185 ? -1.922 -13.117 17.469 1.00 51.19 185 LEU A N 1
ATOM 1467 C CA . LEU A 1 185 ? -1.390 -13.691 16.214 1.00 51.19 185 LEU A CA 1
ATOM 1468 C C . LEU A 1 185 ? -0.104 -14.542 16.333 1.00 51.19 185 LEU A C 1
ATOM 1470 O O . LEU A 1 185 ? 0.658 -14.661 15.372 1.00 51.19 185 LEU A O 1
ATOM 1474 N N . TYR A 1 186 ? 0.156 -15.191 17.467 1.00 47.72 186 TYR A N 1
ATOM 1475 C CA . TYR A 1 186 ? 1.379 -15.996 17.672 1.00 47.72 186 TYR A CA 1
ATOM 1476 C C . TYR A 1 186 ? 1.576 -17.146 16.653 1.00 47.72 186 TYR A C 1
ATOM 1478 O O . TYR A 1 186 ? 2.700 -17.598 16.432 1.00 47.72 186 TYR A O 1
ATOM 1486 N N . HIS A 1 187 ? 0.520 -17.578 15.956 1.00 52.81 187 HIS A N 1
ATOM 1487 C CA . HIS A 1 187 ? 0.602 -18.587 14.893 1.00 52.81 187 HIS A CA 1
ATOM 1488 C C . HIS A 1 187 ? 1.305 -18.108 13.604 1.00 52.81 187 HIS A C 1
ATOM 1490 O O . HIS A 1 187 ? 1.862 -18.930 12.879 1.00 52.81 187 HIS A O 1
ATOM 1496 N N . VAL A 1 188 ? 1.339 -16.798 13.331 1.00 53.41 188 VAL A N 1
ATOM 1497 C CA . VAL A 1 188 ? 1.840 -16.224 12.063 1.00 53.41 188 VAL A CA 1
ATOM 1498 C C . VAL A 1 188 ? 3.361 -16.309 11.938 1.00 53.41 188 VAL A C 1
ATOM 1500 O O . VAL A 1 188 ? 3.894 -16.613 10.876 1.00 53.41 188 VAL A O 1
ATOM 1503 N N . PHE A 1 189 ? 4.089 -16.090 13.032 1.00 45.41 189 PHE A N 1
ATOM 1504 C CA . PHE A 1 189 ? 5.544 -16.242 13.010 1.00 45.41 189 PHE A CA 1
ATOM 1505 C C . PHE A 1 189 ? 5.960 -17.701 12.869 1.00 45.41 189 PHE A C 1
ATOM 1507 O O . PHE A 1 189 ? 6.947 -17.982 12.202 1.00 45.41 189 PHE A O 1
ATOM 1514 N N . SER A 1 190 ? 5.185 -18.632 13.428 1.00 45.78 190 SER A N 1
ATOM 1515 C CA . SER A 1 190 ? 5.467 -20.060 13.271 1.00 45.78 190 SER A CA 1
ATOM 1516 C C . SER A 1 190 ? 5.352 -20.500 11.808 1.00 45.78 190 SER A C 1
ATOM 1518 O O . SER A 1 190 ? 6.178 -21.288 11.364 1.00 45.78 190 SER A O 1
ATOM 1520 N N . SER A 1 191 ? 4.403 -19.958 11.034 1.00 46.28 191 SER A N 1
ATOM 1521 C CA . SER A 1 191 ? 4.290 -20.260 9.599 1.00 46.28 191 SER A CA 1
ATOM 1522 C C . SER A 1 191 ? 5.334 -19.535 8.739 1.00 46.28 191 SER A C 1
ATOM 1524 O O . SER A 1 191 ? 5.827 -20.115 7.777 1.00 46.28 191 SER A O 1
ATOM 1526 N N . LEU A 1 192 ? 5.724 -18.303 9.092 1.00 45.34 192 LEU A N 1
ATOM 1527 C CA . LEU A 1 192 ? 6.746 -17.533 8.364 1.00 45.34 192 LEU A CA 1
ATOM 1528 C C . LEU A 1 192 ? 8.187 -17.996 8.651 1.00 45.34 192 LEU A C 1
ATOM 1530 O O . LEU A 1 192 ? 9.042 -17.910 7.771 1.00 45.34 192 LEU A O 1
ATOM 1534 N N . LEU A 1 193 ? 8.469 -18.475 9.869 1.00 44.03 193 LEU A N 1
ATOM 1535 C CA . LEU A 1 193 ? 9.780 -19.002 10.279 1.00 44.03 193 LEU A CA 1
ATOM 1536 C C . LEU A 1 193 ? 9.987 -20.461 9.862 1.00 44.03 193 LEU A C 1
ATOM 1538 O O . LEU A 1 193 ? 11.126 -20.929 9.811 1.00 44.03 193 LEU A O 1
ATOM 1542 N N . GLN A 1 194 ? 8.914 -21.182 9.530 1.00 43.75 194 GLN A N 1
ATOM 1543 C CA . GLN A 1 194 ? 9.015 -22.472 8.861 1.00 43.75 194 GLN A CA 1
ATOM 1544 C C . GLN A 1 194 ? 9.500 -22.249 7.422 1.00 43.75 194 GLN A C 1
ATOM 1546 O O . GLN A 1 194 ? 8.726 -22.136 6.474 1.00 43.75 194 GLN A O 1
ATOM 1551 N N . SER A 1 195 ? 10.827 -22.196 7.266 1.00 37.47 195 SER A N 1
ATOM 1552 C CA . SER A 1 195 ? 11.522 -22.426 5.999 1.00 37.47 195 SER A CA 1
ATOM 1553 C C . SER A 1 195 ? 10.859 -23.619 5.306 1.00 37.47 195 SER A C 1
ATOM 1555 O O . SER A 1 195 ? 11.008 -24.753 5.760 1.00 37.47 195 SER A O 1
ATOM 1557 N N . SER A 1 196 ? 10.109 -23.375 4.230 1.00 45.31 196 SER A N 1
ATOM 1558 C CA . SER A 1 196 ? 9.450 -24.434 3.463 1.00 45.31 196 SER A CA 1
ATOM 1559 C C . SER A 1 196 ? 10.491 -25.241 2.684 1.00 45.31 196 SER A C 1
ATOM 1561 O O . SER A 1 196 ? 10.640 -25.103 1.471 1.00 45.31 196 SER A O 1
ATOM 1563 N N . ALA A 1 197 ? 11.220 -26.104 3.386 1.00 39.62 197 ALA A N 1
ATOM 1564 C CA . ALA A 1 197 ? 11.829 -27.274 2.790 1.00 39.62 197 ALA A CA 1
ATOM 1565 C C . ALA A 1 197 ? 10.682 -28.245 2.459 1.00 39.62 197 ALA A C 1
ATOM 1567 O O . ALA A 1 197 ? 10.073 -28.828 3.348 1.00 39.62 197 ALA A O 1
ATOM 1568 N N . HIS A 1 198 ? 10.384 -28.379 1.164 1.00 41.47 198 HIS A N 1
ATOM 1569 C CA . HIS A 1 198 ? 9.447 -29.342 0.570 1.00 41.47 198 HIS A CA 1
ATOM 1570 C C . HIS A 1 198 ? 7.943 -29.122 0.830 1.00 41.47 198 HIS A C 1
ATOM 1572 O O . HIS A 1 198 ? 7.308 -29.875 1.559 1.00 41.47 198 HIS A O 1
ATOM 1578 N N . LEU A 1 199 ? 7.319 -28.205 0.085 1.00 35.28 199 LEU A N 1
ATOM 1579 C CA . LEU A 1 199 ? 5.880 -28.289 -0.200 1.00 35.28 199 LEU A CA 1
ATOM 1580 C C . LEU A 1 199 ? 5.690 -28.760 -1.645 1.00 35.28 199 LEU A C 1
ATOM 1582 O O . LEU A 1 199 ? 5.839 -28.002 -2.602 1.00 35.28 199 LEU A O 1
ATOM 1586 N N . LYS A 1 200 ? 5.427 -30.063 -1.799 1.00 32.59 200 LYS A N 1
ATOM 1587 C CA . LYS A 1 200 ? 5.022 -30.673 -3.070 1.00 32.59 200 LYS A CA 1
ATOM 1588 C C . LYS A 1 200 ? 3.628 -30.161 -3.434 1.00 32.59 200 LYS A C 1
ATOM 1590 O O . LYS A 1 200 ? 2.680 -30.357 -2.680 1.00 32.59 200 LYS A O 1
ATOM 1595 N N . PHE A 1 201 ? 3.506 -29.550 -4.609 1.00 29.67 201 PHE A N 1
ATOM 1596 C CA . PHE A 1 201 ? 2.216 -29.292 -5.239 1.00 29.67 201 PHE A CA 1
ATOM 1597 C C . PHE A 1 201 ? 1.530 -30.631 -5.543 1.00 29.67 201 PHE A C 1
ATOM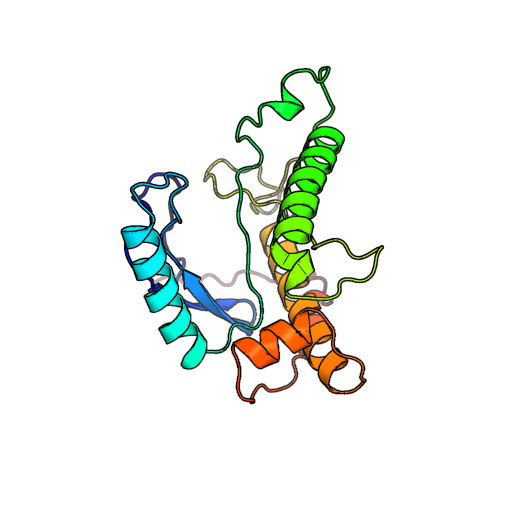 1599 O O . PHE A 1 201 ? 1.999 -31.386 -6.390 1.00 29.67 201 PHE A O 1
ATOM 1606 N N . SER A 1 202 ? 0.416 -30.920 -4.871 1.00 28.97 202 SER A N 1
ATOM 1607 C CA . SER A 1 202 ? -0.554 -31.908 -5.347 1.00 28.97 202 SER A CA 1
ATOM 1608 C C . SER A 1 202 ? -1.597 -31.166 -6.171 1.00 28.97 202 SER A C 1
ATOM 1610 O O . SER A 1 202 ? -2.517 -30.558 -5.627 1.00 28.97 202 SER A O 1
ATOM 1612 N N . ALA A 1 203 ? -1.420 -31.184 -7.487 1.00 31.98 203 ALA A N 1
ATOM 1613 C CA . ALA A 1 203 ? -2.406 -30.700 -8.432 1.00 31.98 203 ALA A CA 1
ATOM 1614 C C . ALA A 1 203 ? -3.360 -31.851 -8.785 1.00 31.98 203 ALA A C 1
ATOM 1616 O O . ALA A 1 203 ? -3.017 -32.697 -9.603 1.00 31.98 203 ALA A O 1
ATOM 1617 N N . ASN A 1 204 ? -4.545 -31.879 -8.173 1.00 27.25 204 ASN A N 1
ATOM 1618 C CA . ASN A 1 204 ? -5.674 -32.635 -8.712 1.00 27.25 204 ASN A CA 1
ATOM 1619 C C . ASN A 1 204 ? -6.545 -31.652 -9.495 1.00 27.25 204 ASN A C 1
ATOM 1621 O O . ASN A 1 204 ? -7.145 -30.752 -8.907 1.00 27.25 204 ASN A O 1
ATOM 1625 N N . TRP A 1 205 ? -6.548 -31.810 -10.817 1.00 30.75 205 TRP A N 1
ATOM 1626 C CA . TRP A 1 205 ? -7.388 -31.075 -11.758 1.00 30.75 205 TRP A CA 1
ATOM 1627 C C . TRP A 1 205 ? -8.525 -31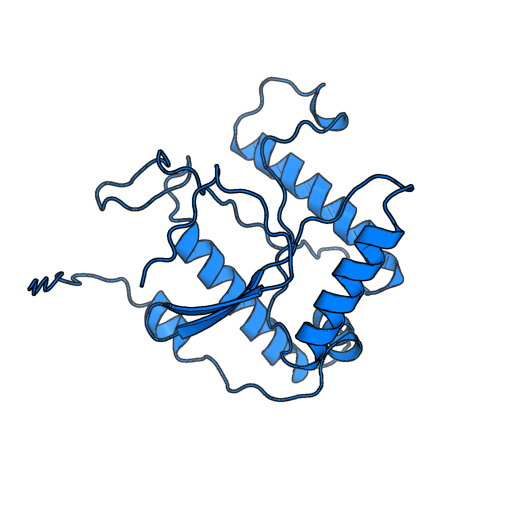.987 -12.224 1.00 30.75 205 TRP A C 1
ATOM 1629 O O . TRP A 1 205 ? -8.250 -33.085 -12.703 1.00 30.75 205 TRP A O 1
ATOM 1639 N N . ASN A 1 206 ? -9.759 -31.499 -12.112 1.00 27.95 206 ASN A N 1
ATOM 1640 C CA . ASN A 1 206 ? -10.856 -31.775 -13.041 1.00 27.95 206 ASN A CA 1
ATOM 1641 C C . ASN A 1 206 ? -11.333 -30.426 -13.577 1.00 27.95 206 ASN A C 1
ATOM 1643 O O . ASN A 1 206 ? -11.388 -29.478 -12.758 1.00 27.95 206 ASN A O 1
#

pLDDT: mean 73.48, std 19.61, range [27.25, 93.94]

Foldseek 3Di:
DPPPDAPPDDFDPAFDWDWDDDLNDIDIDTGFGDDDDDPVCVVVNVVRVVRVLVVLQVPPDLDDDDDDDLPDDDPVCPPDDPDDPVVSSVVVQVVVQVVVCVVCVVQFDADPPDTDDDADDDPHPPADADPVGARADPVRHRRVLVVVVVSLVSSQVLVVDVVDDDDHPSNSSCVVRDDDDDDDDPVVVVSSVPPPPDDDDPDDDD

Organism: Cajanus cajan (NCBI:txid3821)